Protein AF-A0A2S4PKM2-F1 (afdb_monomer_lite)

Radius of gyration: 30.44 Å; chains: 1; bounding box: 49×51×130 Å

Organism: NCBI:txid225359

Structure (mmCIF, N/CA/C/O backbone):
data_AF-A0A2S4PKM2-F1
#
_entry.id   AF-A0A2S4PKM2-F1
#
loop_
_atom_site.group_PDB
_atom_site.id
_atom_site.type_symbol
_atom_site.label_atom_id
_atom_site.label_alt_id
_atom_site.label_comp_id
_atom_site.label_asym_id
_atom_site.label_entity_id
_atom_site.label_seq_id
_atom_site.pdbx_PDB_ins_code
_atom_site.Cartn_x
_atom_site.Cartn_y
_atom_site.Cartn_z
_atom_site.occupancy
_atom_site.B_iso_or_equiv
_atom_site.auth_seq_id
_atom_site.auth_comp_id
_atom_site.auth_asym_id
_atom_site.auth_atom_id
_atom_site.pdbx_PDB_model_num
ATOM 1 N N . MET A 1 1 ? 20.440 12.054 -7.469 1.00 59.06 1 MET A N 1
ATOM 2 C CA . MET A 1 1 ? 19.714 10.780 -7.677 1.00 59.06 1 MET A CA 1
ATOM 3 C C . MET A 1 1 ? 19.378 10.211 -6.309 1.00 59.06 1 MET A C 1
ATOM 5 O O . MET A 1 1 ? 20.202 10.363 -5.413 1.00 59.06 1 MET A O 1
ATOM 9 N N . ALA A 1 2 ? 18.185 9.644 -6.117 1.00 75.06 2 ALA A N 1
ATOM 10 C CA . ALA A 1 2 ? 17.822 9.024 -4.842 1.00 75.06 2 ALA A CA 1
ATOM 11 C C . ALA A 1 2 ? 18.717 7.801 -4.576 1.00 75.06 2 ALA A C 1
ATOM 13 O O . ALA A 1 2 ? 19.029 7.055 -5.502 1.00 75.06 2 ALA A O 1
ATOM 14 N N . ASN A 1 3 ? 19.144 7.604 -3.326 1.00 86.00 3 ASN A N 1
ATOM 15 C CA . ASN A 1 3 ? 19.917 6.418 -2.962 1.00 86.00 3 ASN A CA 1
ATOM 16 C C . ASN A 1 3 ? 18.995 5.190 -2.964 1.00 86.00 3 ASN A C 1
ATOM 18 O O . ASN A 1 3 ? 17.955 5.205 -2.298 1.00 86.00 3 ASN A O 1
ATOM 22 N N . VAL A 1 4 ? 19.365 4.153 -3.718 1.00 86.25 4 VAL A N 1
ATOM 23 C CA . VAL A 1 4 ? 18.580 2.920 -3.825 1.00 86.25 4 VAL A CA 1
ATOM 24 C C . VAL A 1 4 ? 18.731 2.141 -2.516 1.00 86.25 4 VAL A C 1
ATOM 26 O O . VAL A 1 4 ? 19.854 1.802 -2.138 1.00 86.25 4 VAL A O 1
ATOM 29 N N . PRO A 1 5 ? 17.636 1.869 -1.790 1.00 87.69 5 PRO A N 1
ATOM 30 C CA . PRO A 1 5 ? 17.716 1.165 -0.523 1.00 87.69 5 PRO A CA 1
ATOM 31 C C . PRO A 1 5 ? 18.085 -0.301 -0.744 1.00 87.69 5 PRO A C 1
ATOM 33 O O . PRO A 1 5 ? 17.706 -0.910 -1.745 1.00 87.69 5 PRO A O 1
ATOM 36 N N . ASN A 1 6 ? 18.757 -0.892 0.245 1.00 87.06 6 ASN A N 1
ATOM 37 C CA . ASN A 1 6 ? 18.849 -2.343 0.317 1.00 87.06 6 ASN A CA 1
ATOM 38 C C . ASN A 1 6 ? 17.434 -2.900 0.541 1.00 87.06 6 ASN A C 1
ATOM 40 O O . ASN A 1 6 ? 16.781 -2.560 1.529 1.00 87.06 6 ASN A O 1
ATOM 44 N N . SER A 1 7 ? 16.943 -3.691 -0.407 1.00 86.69 7 SER A N 1
ATOM 45 C CA . SER A 1 7 ? 15.548 -4.118 -0.483 1.00 86.69 7 SER A CA 1
ATOM 46 C C . SER A 1 7 ? 15.467 -5.622 -0.699 1.00 86.69 7 SER A C 1
ATOM 48 O O . SER A 1 7 ? 16.270 -6.194 -1.429 1.00 86.69 7 SER A O 1
ATOM 50 N N . ASN A 1 8 ? 14.447 -6.253 -0.113 1.00 92.06 8 ASN A N 1
ATOM 51 C CA . ASN A 1 8 ? 14.118 -7.660 -0.373 1.00 92.06 8 ASN A CA 1
ATOM 52 C C . ASN A 1 8 ? 13.460 -7.872 -1.750 1.00 92.06 8 ASN A C 1
ATOM 54 O O . ASN A 1 8 ? 13.152 -9.003 -2.122 1.00 92.06 8 ASN A O 1
ATOM 58 N N . TYR A 1 9 ? 13.204 -6.788 -2.481 1.00 94.69 9 TYR A N 1
ATOM 59 C CA . TYR A 1 9 ? 12.527 -6.774 -3.770 1.00 94.69 9 TYR A CA 1
ATOM 60 C C . TYR A 1 9 ? 13.507 -6.392 -4.875 1.00 94.69 9 TYR A C 1
ATOM 62 O O . TYR A 1 9 ? 14.401 -5.573 -4.661 1.00 94.69 9 TYR A O 1
ATOM 70 N N . VAL A 1 10 ? 13.318 -6.947 -6.072 1.00 93.94 10 VAL A N 1
ATOM 71 C CA . VAL A 1 10 ? 14.126 -6.573 -7.241 1.00 93.94 10 VAL A CA 1
ATOM 72 C C . VAL A 1 10 ? 13.743 -5.158 -7.662 1.00 93.94 10 VAL A C 1
ATOM 74 O O . VAL A 1 10 ? 12.558 -4.895 -7.867 1.00 93.94 10 VAL A O 1
ATOM 77 N N . LEU A 1 11 ? 14.735 -4.272 -7.791 1.00 95.62 11 LEU A N 1
ATOM 78 C CA . LEU A 1 11 ? 14.563 -2.864 -8.161 1.00 95.62 11 LEU A CA 1
ATOM 79 C C . LEU A 1 11 ? 15.371 -2.529 -9.410 1.00 95.62 11 LEU A C 1
ATOM 81 O O . LEU A 1 11 ? 16.423 -3.121 -9.646 1.00 95.62 11 LEU A O 1
ATOM 85 N N . ASN A 1 12 ? 14.909 -1.535 -10.168 1.00 94.50 12 ASN A N 1
ATOM 86 C CA . ASN A 1 12 ? 15.699 -0.897 -11.216 1.00 94.50 12 ASN A CA 1
ATOM 87 C C . ASN A 1 12 ? 16.361 0.387 -10.674 1.00 94.50 12 ASN A C 1
ATOM 89 O O . ASN A 1 12 ? 15.671 1.396 -10.501 1.00 94.50 12 ASN A O 1
ATOM 93 N N . PRO A 1 13 ? 17.690 0.403 -10.446 1.00 92.12 13 PRO A N 1
ATOM 94 C CA . PRO A 1 13 ? 18.384 1.569 -9.900 1.00 92.12 13 PRO A CA 1
ATOM 95 C C . PRO A 1 13 ? 18.271 2.829 -10.764 1.00 92.12 13 PRO A C 1
ATOM 97 O O . PRO A 1 13 ? 18.283 3.937 -10.237 1.00 92.12 13 PRO A O 1
ATOM 100 N N . ALA A 1 14 ? 18.159 2.680 -12.087 1.00 92.12 14 ALA A N 1
ATOM 101 C CA . ALA A 1 14 ? 18.171 3.806 -13.021 1.00 92.12 14 ALA A CA 1
ATOM 102 C C . ALA A 1 14 ? 16.868 4.625 -13.001 1.00 92.12 14 ALA A C 1
ATOM 104 O O . ALA A 1 14 ? 16.868 5.808 -13.368 1.00 92.12 14 ALA A O 1
ATOM 105 N N . LEU A 1 15 ? 15.766 3.992 -12.592 1.00 92.00 15 LEU A N 1
ATOM 106 C CA . LEU A 1 15 ? 14.433 4.593 -12.520 1.00 92.00 15 LEU A CA 1
ATOM 107 C C . LEU A 1 15 ? 13.957 4.822 -11.081 1.00 92.00 15 LEU A C 1
ATOM 109 O O . LEU A 1 15 ? 12.936 5.466 -10.875 1.00 92.00 15 LEU A O 1
ATOM 113 N N . TYR A 1 16 ? 14.708 4.356 -10.081 1.00 93.88 16 TYR A N 1
ATOM 114 C CA . TYR A 1 16 ? 14.378 4.607 -8.685 1.00 93.88 16 TYR A CA 1
ATOM 115 C C . TYR A 1 16 ? 14.398 6.110 -8.364 1.00 93.88 16 TYR A C 1
ATOM 117 O O . TYR A 1 16 ? 15.363 6.818 -8.671 1.00 93.88 16 TYR A O 1
ATOM 125 N N . GLY A 1 17 ? 13.340 6.592 -7.712 1.00 92.56 17 GLY A N 1
ATOM 126 C CA . GLY A 1 17 ? 13.182 8.010 -7.391 1.00 92.56 17 GLY A CA 1
ATOM 127 C C . GLY A 1 17 ? 12.702 8.882 -8.551 1.00 92.56 17 GLY A C 1
ATOM 128 O O . GLY A 1 17 ? 12.955 10.086 -8.531 1.00 92.56 17 GLY A O 1
ATOM 129 N N . LYS A 1 18 ? 12.095 8.280 -9.579 1.00 92.94 18 LYS A N 1
ATOM 130 C CA . LYS A 1 18 ? 11.478 8.970 -10.715 1.00 92.94 18 LYS A CA 1
ATOM 131 C C . LYS A 1 18 ? 10.032 8.513 -10.873 1.00 92.94 18 LYS A C 1
ATOM 133 O O . LYS A 1 18 ? 9.711 7.373 -10.535 1.00 92.94 18 LYS A O 1
ATOM 138 N N . ASP A 1 19 ? 9.215 9.385 -11.447 1.00 91.38 19 ASP A N 1
ATOM 139 C CA . ASP A 1 19 ? 7.843 9.052 -11.818 1.00 91.38 19 ASP A CA 1
ATOM 140 C C . ASP A 1 19 ? 7.806 8.003 -12.933 1.00 91.38 19 ASP A C 1
ATOM 142 O O . ASP A 1 19 ? 8.737 7.878 -13.739 1.00 91.38 19 ASP A O 1
ATOM 146 N N . ILE A 1 20 ? 6.716 7.238 -12.962 1.00 91.81 20 ILE A N 1
ATOM 147 C CA . ILE A 1 20 ? 6.459 6.212 -13.971 1.00 91.81 20 ILE A CA 1
ATOM 148 C C . ILE A 1 20 ? 5.339 6.698 -14.883 1.00 91.81 20 ILE A C 1
ATOM 150 O O . ILE A 1 20 ? 4.243 6.998 -14.424 1.00 91.81 20 ILE A O 1
ATOM 154 N N . ASP A 1 21 ? 5.608 6.709 -16.186 1.00 91.75 21 ASP A N 1
ATOM 155 C CA . ASP A 1 21 ? 4.567 6.850 -17.202 1.00 91.75 21 ASP A CA 1
ATOM 156 C C . ASP A 1 21 ? 3.828 5.519 -17.382 1.00 91.75 21 ASP A C 1
ATOM 158 O O . ASP A 1 21 ? 4.328 4.576 -18.002 1.00 91.75 21 ASP A O 1
ATOM 162 N N . ILE A 1 22 ? 2.620 5.436 -16.832 1.00 91.62 22 ILE A N 1
ATOM 163 C CA . ILE A 1 22 ? 1.816 4.215 -16.880 1.00 91.62 22 ILE A CA 1
ATOM 164 C C . ILE A 1 22 ? 1.289 3.877 -18.283 1.00 91.62 22 ILE A C 1
ATOM 166 O O . ILE A 1 22 ? 0.863 2.748 -18.514 1.00 91.62 22 ILE A O 1
ATOM 170 N N . ASN A 1 23 ? 1.338 4.817 -19.233 1.00 91.31 23 ASN A N 1
ATOM 171 C CA . ASN A 1 23 ? 0.918 4.573 -20.614 1.00 91.31 23 ASN A CA 1
ATOM 172 C C . ASN A 1 23 ? 2.018 3.889 -21.436 1.00 91.31 23 ASN A C 1
ATOM 174 O O . ASN A 1 23 ? 1.761 3.388 -22.532 1.00 91.31 23 ASN A O 1
ATOM 178 N N . ASN A 1 24 ? 3.240 3.833 -20.905 1.00 91.81 24 ASN A N 1
ATOM 179 C CA . ASN A 1 24 ? 4.364 3.179 -21.546 1.00 91.81 24 ASN A CA 1
ATOM 180 C C . ASN A 1 24 ? 4.536 1.744 -21.021 1.00 91.81 24 ASN A C 1
ATOM 182 O O . ASN A 1 24 ? 5.161 1.487 -19.990 1.00 91.81 24 ASN A O 1
ATOM 186 N N . SER A 1 25 ? 4.033 0.772 -21.783 1.00 90.00 25 SER A N 1
ATOM 187 C CA . SER A 1 25 ? 4.100 -0.648 -21.419 1.00 90.00 25 SER A CA 1
ATOM 188 C C . SER A 1 25 ? 5.523 -1.198 -21.271 1.00 90.00 25 SER A C 1
ATOM 190 O O . SER A 1 25 ? 5.718 -2.171 -20.548 1.00 90.00 25 SER A O 1
ATOM 192 N N . GLU A 1 26 ? 6.526 -0.601 -21.924 1.00 91.38 26 GLU A N 1
ATOM 193 C CA . GLU A 1 26 ? 7.919 -1.067 -21.837 1.00 91.38 26 GLU A CA 1
ATOM 194 C C . GLU A 1 26 ? 8.528 -0.809 -20.456 1.00 91.38 26 GLU A C 1
ATOM 196 O O . GLU A 1 26 ? 9.423 -1.537 -20.020 1.00 91.38 26 GLU A O 1
ATOM 201 N N . ILE A 1 27 ? 8.030 0.206 -19.742 1.00 92.00 27 ILE A N 1
ATOM 202 C CA . ILE A 1 27 ? 8.505 0.544 -18.399 1.00 92.00 27 ILE A CA 1
ATOM 203 C C . ILE A 1 27 ? 7.632 -0.048 -17.288 1.00 92.00 27 ILE A C 1
ATOM 205 O O . ILE A 1 27 ? 8.070 -0.040 -16.136 1.00 92.00 27 ILE A O 1
ATOM 209 N N . LEU A 1 28 ? 6.476 -0.643 -17.607 1.00 94.44 28 LEU A N 1
ATOM 210 C CA . LEU A 1 28 ? 5.616 -1.386 -16.673 1.00 94.44 28 LEU A CA 1
ATOM 211 C C . LEU A 1 28 ? 6.191 -2.770 -16.332 1.00 94.44 28 LEU A C 1
ATOM 213 O O . LEU A 1 28 ? 5.552 -3.812 -16.464 1.00 94.44 28 LEU A O 1
ATOM 217 N N . THR A 1 29 ? 7.439 -2.786 -15.881 1.00 96.81 29 THR A N 1
ATOM 218 C CA . THR A 1 29 ? 8.126 -3.998 -15.445 1.00 96.81 29 THR A CA 1
ATOM 219 C C . THR A 1 29 ? 8.120 -4.087 -13.925 1.00 96.81 29 THR A C 1
ATOM 221 O O . THR A 1 29 ? 8.182 -3.075 -13.222 1.00 96.81 29 THR A O 1
ATOM 224 N N . LYS A 1 30 ? 8.122 -5.315 -13.399 1.00 97.06 30 LYS A N 1
ATOM 225 C CA . LYS A 1 30 ? 8.218 -5.589 -11.959 1.00 97.06 30 LYS A CA 1
ATOM 226 C C . LYS A 1 30 ? 9.273 -4.745 -11.219 1.00 97.06 30 LYS A C 1
ATOM 228 O O . LYS A 1 30 ? 8.903 -4.122 -10.226 1.00 97.06 30 LYS A O 1
ATOM 233 N N . PRO A 1 31 ? 10.549 -4.665 -11.651 1.00 96.88 31 PRO A N 1
ATOM 234 C CA . PRO A 1 31 ? 11.553 -3.891 -10.920 1.00 96.88 31 PRO A CA 1
ATOM 235 C C . PRO A 1 31 ? 11.294 -2.380 -10.903 1.00 96.88 31 PRO A C 1
ATOM 237 O O . PRO A 1 31 ? 11.700 -1.710 -9.951 1.00 96.88 31 PRO A O 1
ATOM 240 N N . ASN A 1 32 ? 10.612 -1.841 -11.915 1.00 96.88 32 ASN A N 1
ATOM 241 C CA . ASN A 1 32 ? 10.244 -0.427 -11.964 1.00 96.88 32 ASN A CA 1
ATOM 242 C C . ASN A 1 32 ? 9.072 -0.149 -11.019 1.00 96.88 32 ASN A C 1
ATOM 244 O O . ASN A 1 32 ? 9.176 0.718 -10.155 1.00 96.88 32 ASN A O 1
ATOM 248 N N . ILE A 1 33 ? 8.006 -0.947 -11.120 1.00 97.75 33 ILE A N 1
ATOM 249 C CA . ILE A 1 33 ? 6.812 -0.826 -10.275 1.00 97.75 33 ILE A CA 1
ATOM 250 C C . ILE A 1 33 ? 7.160 -1.025 -8.795 1.00 97.75 33 ILE A C 1
ATOM 252 O O . ILE A 1 33 ? 6.773 -0.215 -7.953 1.00 97.75 33 ILE A O 1
ATOM 256 N N . ASN A 1 34 ? 7.964 -2.043 -8.471 1.00 97.94 34 ASN A N 1
ATOM 257 C CA . ASN A 1 34 ? 8.476 -2.240 -7.116 1.00 97.94 34 ASN A CA 1
ATOM 258 C C . ASN A 1 34 ? 9.272 -1.021 -6.626 1.00 97.94 34 ASN A C 1
ATOM 260 O O . ASN A 1 34 ? 9.100 -0.579 -5.490 1.00 97.94 34 ASN A O 1
ATOM 264 N N . GLY A 1 35 ? 10.149 -0.486 -7.482 1.00 97.06 35 GLY A N 1
ATOM 265 C CA . GLY A 1 35 ? 10.969 0.685 -7.184 1.00 97.06 35 GLY A CA 1
ATOM 266 C C . GLY A 1 35 ? 10.136 1.916 -6.847 1.00 97.06 35 GLY A C 1
ATOM 267 O O . GLY A 1 35 ? 10.410 2.567 -5.840 1.00 97.06 35 GLY A O 1
ATOM 268 N N . TYR A 1 36 ? 9.102 2.192 -7.640 1.00 97.69 36 TYR A N 1
ATOM 269 C CA . TYR A 1 36 ? 8.203 3.321 -7.420 1.00 97.69 36 TYR A CA 1
ATOM 270 C C . TYR A 1 36 ? 7.429 3.191 -6.109 1.00 97.69 36 TYR A C 1
ATOM 272 O O . TYR A 1 36 ? 7.500 4.092 -5.278 1.00 97.69 36 TYR A O 1
ATOM 280 N N . ILE A 1 37 ? 6.802 2.035 -5.853 1.00 98.00 37 ILE A N 1
ATOM 281 C CA . ILE A 1 37 ? 6.071 1.796 -4.599 1.00 98.00 37 ILE A CA 1
ATOM 282 C C . ILE A 1 37 ? 6.984 2.003 -3.383 1.00 98.00 37 ILE A C 1
ATOM 284 O O . ILE A 1 37 ? 6.606 2.681 -2.430 1.00 98.00 37 ILE A O 1
ATOM 288 N N . ILE A 1 38 ? 8.200 1.448 -3.399 1.00 97.31 38 ILE A N 1
ATOM 289 C CA . ILE A 1 38 ? 9.142 1.580 -2.276 1.00 97.31 38 ILE A CA 1
ATOM 290 C C . ILE A 1 38 ? 9.586 3.028 -2.083 1.00 97.31 38 ILE A C 1
ATOM 292 O O . ILE A 1 38 ? 9.692 3.486 -0.943 1.00 97.31 38 ILE A O 1
ATOM 296 N N . TRP A 1 39 ? 9.859 3.738 -3.176 1.00 97.38 39 TRP A N 1
ATOM 297 C CA . TRP A 1 39 ? 10.267 5.135 -3.129 1.00 97.38 39 TRP A CA 1
ATOM 298 C C . TRP A 1 39 ? 9.171 6.023 -2.535 1.00 97.38 39 TRP A C 1
ATOM 300 O O . TRP A 1 39 ? 9.435 6.760 -1.585 1.00 97.38 39 TRP A O 1
ATOM 310 N N . VAL A 1 40 ? 7.939 5.885 -3.019 1.00 97.25 40 VAL A N 1
ATOM 311 C CA . VAL A 1 40 ? 6.786 6.643 -2.527 1.00 97.25 40 VAL A CA 1
ATOM 312 C C . VAL A 1 40 ? 6.491 6.303 -1.059 1.00 97.25 40 VAL A C 1
ATOM 314 O O . VAL A 1 40 ? 6.409 7.193 -0.214 1.00 97.25 40 VAL A O 1
ATOM 317 N N . MET A 1 41 ? 6.488 5.014 -0.692 1.00 97.44 41 MET A N 1
ATOM 318 C CA . MET A 1 41 ? 6.356 4.597 0.712 1.00 97.44 41 MET A CA 1
ATOM 319 C C . MET A 1 41 ? 7.451 5.179 1.612 1.00 97.44 41 MET A C 1
ATOM 321 O O . MET A 1 41 ? 7.210 5.425 2.794 1.00 97.44 41 MET A O 1
ATOM 325 N N . LYS A 1 42 ? 8.672 5.357 1.097 1.00 96.12 42 LYS A N 1
ATOM 326 C CA . LYS A 1 42 ? 9.757 6.000 1.840 1.00 96.12 42 LYS A CA 1
ATOM 327 C C . LYS A 1 42 ? 9.460 7.482 2.067 1.00 96.12 42 LYS A C 1
ATOM 329 O O . LYS A 1 42 ? 9.635 7.935 3.191 1.00 96.12 42 LYS A O 1
ATOM 334 N N . ILE A 1 43 ? 8.975 8.203 1.056 1.00 96.38 43 ILE A N 1
ATOM 335 C CA . ILE A 1 43 ? 8.593 9.618 1.187 1.00 96.38 43 ILE A CA 1
ATOM 336 C C . ILE A 1 43 ? 7.527 9.795 2.269 1.00 96.38 43 ILE A C 1
ATOM 338 O O . ILE A 1 43 ? 7.694 10.633 3.155 1.00 96.38 43 ILE A O 1
ATOM 342 N N . TRP A 1 44 ? 6.469 8.981 2.243 1.00 97.56 44 TRP A N 1
ATOM 343 C CA . TRP A 1 44 ? 5.395 9.061 3.234 1.00 97.56 44 TRP A CA 1
ATOM 344 C C . TRP A 1 44 ? 5.883 8.767 4.653 1.00 97.56 44 TRP A C 1
ATOM 346 O O . TRP A 1 44 ? 5.477 9.443 5.593 1.00 97.56 44 TRP A O 1
ATOM 356 N N . LYS A 1 45 ? 6.783 7.788 4.816 1.00 95.81 45 LYS A N 1
ATOM 357 C CA . LYS A 1 45 ? 7.400 7.477 6.115 1.00 95.81 45 LYS A CA 1
ATOM 358 C C . LYS A 1 45 ? 8.275 8.619 6.617 1.00 95.81 45 LYS A C 1
ATOM 360 O O . LYS A 1 45 ? 8.123 9.019 7.764 1.00 95.81 45 LYS A O 1
ATOM 365 N N . ASP A 1 46 ? 9.158 9.136 5.766 1.00 95.75 46 ASP A N 1
ATOM 366 C CA . ASP A 1 46 ? 10.087 10.217 6.111 1.00 95.75 46 ASP A CA 1
ATOM 367 C C . ASP A 1 46 ? 9.335 11.535 6.402 1.00 95.75 46 ASP A C 1
ATOM 369 O O . ASP A 1 46 ? 9.828 12.375 7.149 1.00 95.75 46 ASP A O 1
ATOM 373 N N . SER A 1 47 ? 8.131 11.696 5.841 1.00 95.75 47 SER A N 1
ATOM 374 C CA . SER A 1 47 ? 7.252 12.857 6.047 1.00 95.75 47 SER A CA 1
ATOM 375 C C . SER A 1 47 ? 6.156 12.627 7.097 1.00 95.75 47 SER A C 1
ATOM 377 O O . SER A 1 47 ? 5.322 13.507 7.301 1.00 95.75 47 SER A O 1
ATOM 379 N N . GLU A 1 48 ? 6.137 11.455 7.740 1.00 95.25 48 GLU A N 1
ATOM 380 C CA . GLU A 1 48 ? 5.169 11.057 8.773 1.00 95.25 48 GLU A CA 1
ATOM 381 C C . GLU A 1 48 ? 3.689 11.165 8.349 1.00 95.25 48 GLU A C 1
ATOM 383 O O . GLU A 1 48 ? 2.814 11.541 9.137 1.00 95.25 48 GLU A O 1
ATOM 388 N N . TYR A 1 49 ? 3.383 10.823 7.094 1.00 96.75 49 TYR A N 1
ATOM 389 C CA . TYR A 1 49 ? 2.014 10.867 6.574 1.00 96.75 49 TYR A CA 1
ATOM 390 C C . TYR A 1 49 ? 1.121 9.845 7.288 1.00 96.75 49 TYR A C 1
ATOM 392 O O . TYR A 1 49 ? 1.495 8.688 7.500 1.00 96.75 49 TYR A O 1
ATOM 400 N N . ARG A 1 50 ? -0.090 10.281 7.649 1.00 95.38 50 ARG A N 1
ATOM 401 C CA . ARG A 1 50 ? -1.110 9.481 8.342 1.00 95.38 50 ARG A CA 1
ATOM 402 C C . ARG A 1 50 ? -2.511 10.037 8.099 1.00 95.38 50 ARG A C 1
ATOM 404 O O . ARG A 1 50 ? -2.660 11.224 7.819 1.00 95.38 50 ARG A O 1
ATOM 411 N N . ASN A 1 51 ? -3.519 9.195 8.304 1.00 94.31 51 ASN A N 1
ATOM 412 C CA . ASN A 1 51 ? -4.944 9.500 8.181 1.00 94.31 51 ASN A CA 1
ATOM 413 C C . ASN A 1 51 ? -5.264 10.125 6.807 1.00 94.31 51 ASN A C 1
ATOM 415 O O . ASN A 1 51 ? -4.879 9.549 5.790 1.00 94.31 51 ASN A O 1
ATOM 419 N N . GLU A 1 52 ? -5.919 11.288 6.780 1.00 94.94 52 GLU A N 1
ATOM 420 C CA . GLU A 1 52 ? -6.350 11.996 5.568 1.00 94.94 52 GLU A CA 1
ATOM 421 C C . GLU A 1 52 ? -5.181 12.286 4.629 1.00 94.94 52 GLU A C 1
ATOM 423 O O . GLU A 1 52 ? -5.210 11.901 3.466 1.00 94.94 52 GLU A O 1
ATOM 428 N N . ALA A 1 53 ? -4.089 12.841 5.163 1.00 96.00 53 ALA A N 1
ATOM 429 C CA . ALA A 1 53 ? -2.917 13.183 4.361 1.00 96.00 53 ALA A CA 1
ATOM 430 C C . ALA A 1 53 ? -2.295 11.959 3.664 1.00 96.00 53 ALA A C 1
ATOM 432 O O . ALA A 1 53 ? -1.708 12.084 2.593 1.00 96.00 53 ALA A O 1
ATOM 433 N N . LEU A 1 54 ? -2.408 10.765 4.262 1.00 97.50 54 LEU A N 1
ATOM 434 C CA . LEU A 1 54 ? -1.873 9.543 3.663 1.00 97.50 54 LEU A CA 1
ATOM 435 C C . LEU A 1 54 ? -2.785 8.979 2.572 1.00 97.50 54 LEU A C 1
ATOM 437 O O . LEU A 1 54 ? -2.270 8.501 1.564 1.00 97.50 54 LEU A O 1
ATOM 441 N N . ILE A 1 55 ? -4.109 9.000 2.759 1.00 97.19 55 ILE A N 1
ATOM 442 C CA . ILE A 1 55 ? -5.029 8.541 1.708 1.00 97.19 55 ILE A CA 1
ATOM 443 C C . ILE A 1 55 ? -5.033 9.510 0.523 1.00 97.19 55 ILE A C 1
ATOM 445 O O . ILE A 1 55 ? -5.002 9.042 -0.609 1.00 97.19 55 ILE A O 1
ATOM 449 N N . GLU A 1 56 ? -4.967 10.821 0.763 1.00 97.19 56 GLU A N 1
ATOM 450 C CA . GLU A 1 56 ? -4.837 11.832 -0.294 1.00 97.19 56 GLU A CA 1
ATOM 451 C C . GLU A 1 56 ? -3.548 11.634 -1.096 1.00 97.19 56 GLU A C 1
ATOM 453 O O . GLU A 1 56 ? -3.596 11.548 -2.319 1.00 97.19 56 GLU A O 1
ATOM 458 N N . ALA A 1 57 ? -2.408 11.461 -0.418 1.00 97.69 57 ALA A N 1
ATOM 459 C CA . ALA A 1 57 ? -1.139 11.192 -1.090 1.00 97.69 57 ALA A CA 1
ATOM 460 C C . ALA A 1 57 ? -1.168 9.875 -1.877 1.00 97.69 57 ALA A C 1
ATOM 462 O O . ALA A 1 57 ? -0.726 9.825 -3.019 1.00 97.69 57 ALA A O 1
ATOM 463 N N . PHE A 1 58 ? -1.749 8.813 -1.308 1.00 98.12 58 PHE A N 1
ATOM 464 C CA . PHE A 1 58 ? -1.945 7.552 -2.022 1.00 98.12 58 PHE A CA 1
ATOM 465 C C . PHE A 1 58 ? -2.810 7.736 -3.278 1.00 98.12 58 PHE A C 1
ATOM 467 O O . PHE A 1 58 ? -2.494 7.182 -4.327 1.00 98.12 58 PHE A O 1
ATOM 474 N N . GLN A 1 59 ? -3.893 8.506 -3.186 1.00 97.38 59 GLN A N 1
ATOM 475 C CA . GLN A 1 59 ? -4.781 8.777 -4.313 1.00 97.38 59 GLN A CA 1
ATOM 476 C C . GLN A 1 59 ? -4.121 9.654 -5.380 1.00 97.38 59 GLN A C 1
ATOM 478 O O . GLN A 1 59 ? -4.371 9.418 -6.554 1.00 97.38 59 GLN A O 1
ATOM 483 N N . GLU A 1 60 ? -3.268 10.610 -5.005 1.00 96.56 60 GLU A N 1
ATOM 484 C CA . GLU A 1 60 ? -2.498 11.438 -5.945 1.00 96.56 60 GLU A CA 1
ATOM 485 C C . GLU A 1 60 ? -1.408 10.612 -6.648 1.00 96.56 60 GLU A C 1
ATOM 487 O O . GLU A 1 60 ? -1.370 10.561 -7.877 1.00 96.56 60 GLU A O 1
ATOM 492 N N . ASP A 1 61 ? -0.572 9.900 -5.884 1.00 97.31 61 ASP A N 1
ATOM 493 C CA . ASP A 1 61 ? 0.583 9.152 -6.402 1.00 97.31 61 ASP A CA 1
ATOM 494 C C . ASP A 1 61 ? 0.166 7.959 -7.290 1.00 97.31 61 ASP A C 1
ATOM 496 O O . ASP A 1 61 ? 0.887 7.555 -8.202 1.00 97.31 61 ASP A O 1
ATOM 500 N N . PHE A 1 62 ? -1.016 7.385 -7.047 1.00 97.31 62 PHE A N 1
ATOM 501 C CA . PHE A 1 62 ? -1.511 6.196 -7.748 1.00 97.31 62 PHE A CA 1
ATOM 502 C C . PHE A 1 62 ? -2.817 6.450 -8.521 1.00 97.31 62 PHE A C 1
ATOM 504 O O . PHE A 1 62 ? -3.493 5.490 -8.886 1.00 97.31 62 PHE A O 1
ATOM 511 N N . ALA 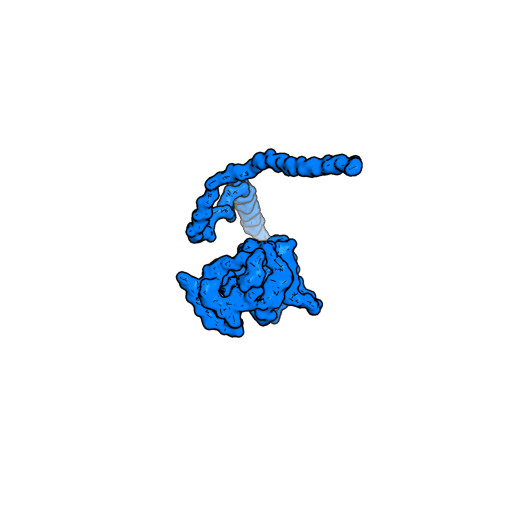A 1 63 ? -3.176 7.712 -8.797 1.00 94.94 63 ALA A N 1
ATOM 512 C CA . ALA A 1 63 ? -4.483 8.122 -9.338 1.00 94.94 63 ALA A CA 1
ATOM 513 C C . ALA A 1 63 ? -4.956 7.314 -10.559 1.00 94.94 63 ALA A C 1
ATOM 515 O O . ALA A 1 63 ? -6.130 6.962 -10.673 1.00 94.94 63 ALA A O 1
ATOM 516 N N . GLU A 1 64 ? -4.037 7.013 -11.475 1.00 94.19 64 GLU A N 1
ATOM 517 C CA . GLU A 1 64 ? -4.339 6.332 -12.736 1.00 94.19 64 GLU A CA 1
ATOM 518 C C . GLU A 1 64 ? -4.033 4.822 -12.698 1.00 94.19 64 GLU A C 1
ATOM 520 O O . GLU A 1 64 ? -4.159 4.120 -13.703 1.00 94.19 64 GLU A O 1
ATOM 525 N N . TRP A 1 65 ? -3.619 4.291 -11.544 1.00 97.19 65 TRP A N 1
ATOM 526 C CA . TRP A 1 65 ? -3.239 2.889 -11.425 1.00 97.19 65 TRP A CA 1
ATOM 527 C C . TRP A 1 65 ? -4.462 1.978 -11.347 1.00 97.19 65 TRP A C 1
ATOM 529 O O . TRP A 1 65 ? -5.443 2.241 -10.651 1.00 97.19 65 TRP A O 1
ATOM 539 N N . THR A 1 66 ? -4.370 0.837 -12.023 1.00 96.94 66 THR A N 1
ATOM 540 C CA . THR A 1 66 ? -5.398 -0.204 -12.006 1.00 96.94 66 THR A CA 1
ATOM 541 C C . THR A 1 66 ? -4.918 -1.446 -11.259 1.00 96.94 66 THR A C 1
ATOM 543 O O . THR A 1 66 ? -3.735 -1.585 -10.927 1.00 96.94 66 THR A O 1
ATOM 546 N N . THR A 1 67 ? -5.830 -2.393 -11.014 1.00 97.31 67 THR A N 1
ATOM 547 C CA . THR A 1 67 ? -5.468 -3.702 -10.446 1.00 97.31 67 THR A CA 1
ATOM 548 C C . THR A 1 67 ? -4.374 -4.389 -11.269 1.00 97.31 67 THR A C 1
ATOM 550 O O . THR A 1 67 ? -3.484 -5.002 -10.688 1.00 97.31 67 THR A O 1
ATOM 553 N N . GLU A 1 68 ? -4.402 -4.271 -12.597 1.00 97.19 68 GLU A N 1
ATOM 554 C CA . GLU A 1 68 ? -3.423 -4.885 -13.499 1.00 97.19 68 GLU A CA 1
ATOM 555 C C . GLU A 1 68 ? -2.022 -4.301 -13.299 1.00 97.19 68 GLU A C 1
ATOM 557 O O . GLU A 1 68 ? -1.056 -5.058 -13.245 1.00 97.19 68 GLU A O 1
ATOM 562 N N . ILE A 1 69 ? -1.914 -2.980 -13.124 1.00 97.25 69 ILE A N 1
ATOM 563 C CA . ILE A 1 69 ? -0.634 -2.305 -12.863 1.00 97.25 69 ILE A CA 1
ATOM 564 C C . ILE A 1 69 ? -0.094 -2.720 -11.490 1.00 97.25 69 ILE A C 1
ATOM 566 O O . ILE A 1 69 ? 1.078 -3.078 -11.367 1.00 97.25 69 ILE A O 1
ATOM 570 N N . PHE A 1 70 ? -0.946 -2.755 -10.460 1.00 97.88 70 PHE A N 1
ATOM 571 C CA . PHE A 1 70 ? -0.534 -3.250 -9.145 1.00 97.88 70 PHE A CA 1
ATOM 572 C C . PHE A 1 70 ? -0.108 -4.726 -9.182 1.00 97.88 70 PHE A C 1
ATOM 574 O O . PHE A 1 70 ? 0.874 -5.075 -8.530 1.00 97.88 70 PHE A O 1
ATOM 581 N N . ASP A 1 71 ? -0.788 -5.589 -9.946 1.00 97.38 71 ASP A N 1
ATOM 582 C CA . ASP A 1 71 ? -0.469 -7.025 -10.059 1.00 97.38 71 ASP A CA 1
ATOM 583 C C . ASP A 1 71 ? 0.913 -7.288 -10.709 1.00 97.38 71 ASP A C 1
ATOM 585 O O . ASP A 1 71 ? 1.447 -8.392 -10.573 1.00 97.38 71 ASP A O 1
ATOM 589 N N . VAL A 1 72 ? 1.540 -6.289 -11.351 1.00 97.38 72 VAL A N 1
ATOM 590 C CA . VAL A 1 72 ? 2.942 -6.365 -11.815 1.00 97.38 72 VAL A CA 1
ATOM 591 C C . VAL A 1 72 ? 3.930 -6.414 -10.639 1.00 97.38 72 VAL A C 1
ATOM 593 O O . VAL A 1 72 ? 4.993 -7.042 -10.738 1.00 97.38 72 VAL A O 1
ATOM 596 N N . ALA A 1 73 ? 3.597 -5.757 -9.526 1.00 97.75 73 ALA A N 1
ATOM 597 C CA . ALA A 1 73 ? 4.439 -5.684 -8.339 1.00 97.75 73 ALA A CA 1
ATOM 598 C C . ALA A 1 73 ? 4.540 -7.034 -7.615 1.00 97.75 73 ALA A C 1
ATOM 600 O O . ALA A 1 73 ? 3.701 -7.929 -7.747 1.00 97.75 73 ALA A O 1
ATOM 601 N N . ASP A 1 74 ? 5.551 -7.178 -6.760 1.00 97.94 74 ASP A N 1
ATOM 602 C CA . ASP A 1 74 ? 5.619 -8.348 -5.893 1.00 97.94 74 ASP A CA 1
ATOM 603 C C . ASP A 1 74 ? 4.473 -8.370 -4.874 1.00 97.94 74 ASP A C 1
ATOM 605 O O . ASP A 1 74 ? 4.216 -7.418 -4.137 1.00 97.94 74 ASP A O 1
ATOM 609 N N . LYS A 1 75 ? 3.811 -9.525 -4.762 1.00 96.56 75 LYS A N 1
ATOM 610 C CA . LYS A 1 75 ? 2.658 -9.718 -3.868 1.00 96.56 75 LYS A CA 1
ATOM 611 C C . LYS A 1 75 ? 2.953 -9.348 -2.410 1.00 96.56 75 LYS A C 1
ATOM 613 O O . LYS A 1 75 ? 2.069 -8.856 -1.711 1.00 96.56 75 LYS A O 1
ATOM 618 N N . LEU A 1 76 ? 4.169 -9.626 -1.933 1.00 96.56 76 LEU A N 1
ATOM 619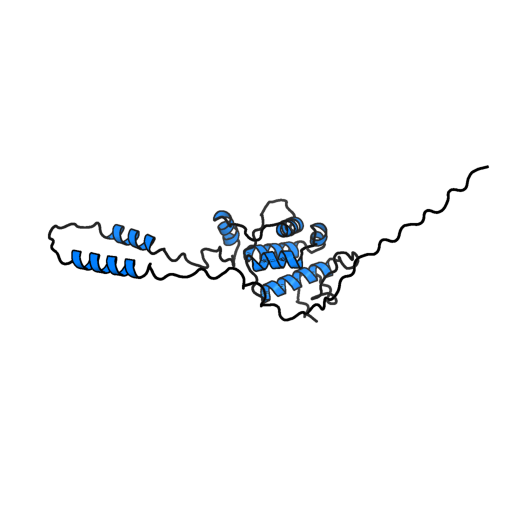 C CA . LEU A 1 76 ? 4.580 -9.279 -0.570 1.00 96.56 76 LEU A CA 1
ATOM 620 C C . LEU A 1 76 ? 4.770 -7.766 -0.405 1.00 96.56 76 LEU A C 1
ATOM 622 O O . LEU A 1 76 ? 4.384 -7.239 0.632 1.00 96.56 76 LEU A O 1
ATOM 626 N N . LEU A 1 77 ? 5.233 -7.064 -1.442 1.00 98.06 77 LEU A N 1
ATOM 627 C CA . LEU A 1 77 ? 5.325 -5.606 -1.432 1.00 98.06 77 LEU A CA 1
ATOM 628 C C . LEU A 1 77 ? 3.935 -4.964 -1.375 1.00 98.06 77 LEU A C 1
ATOM 630 O O . LEU A 1 77 ? 3.716 -4.059 -0.577 1.00 98.06 77 LEU A O 1
ATOM 634 N N . LEU A 1 78 ? 2.963 -5.478 -2.137 1.00 97.69 78 LEU A N 1
ATOM 635 C CA . LEU A 1 78 ? 1.574 -5.004 -2.043 1.00 97.69 78 LEU A CA 1
ATOM 636 C C . LEU A 1 78 ? 0.977 -5.236 -0.648 1.00 97.69 78 LEU A C 1
ATOM 638 O O . LEU A 1 78 ? 0.213 -4.411 -0.147 1.00 97.69 78 LEU A O 1
ATOM 642 N N . ARG A 1 79 ? 1.333 -6.353 0.002 1.00 95.56 79 ARG A N 1
ATOM 643 C CA . ARG A 1 79 ? 0.949 -6.615 1.395 1.00 95.56 79 ARG A CA 1
ATOM 644 C C . ARG A 1 79 ? 1.563 -5.582 2.339 1.00 95.56 79 ARG A C 1
ATOM 646 O O . ARG A 1 79 ? 0.848 -5.080 3.202 1.00 95.56 79 ARG A O 1
ATOM 653 N N . ASP A 1 80 ? 2.844 -5.266 2.165 1.00 96.19 80 ASP A N 1
ATOM 654 C CA . ASP A 1 80 ? 3.562 -4.287 2.984 1.00 96.19 80 ASP A CA 1
ATOM 655 C C . ASP A 1 80 ? 2.999 -2.871 2.798 1.00 96.19 80 ASP A C 1
ATOM 657 O O . ASP A 1 80 ? 2.797 -2.163 3.785 1.00 96.19 80 ASP A O 1
ATOM 661 N N . LEU A 1 81 ? 2.680 -2.482 1.559 1.00 97.75 81 LEU A N 1
ATOM 662 C CA . LEU A 1 81 ? 2.007 -1.224 1.224 1.00 97.75 81 LEU A CA 1
ATOM 663 C C . LEU A 1 81 ? 0.646 -1.131 1.917 1.00 97.75 81 LEU A C 1
ATOM 665 O O . LEU A 1 81 ? 0.392 -0.196 2.675 1.00 97.75 81 LEU A O 1
ATOM 669 N N . ARG A 1 82 ? -0.205 -2.145 1.743 1.00 95.81 82 ARG A N 1
ATOM 670 C CA . ARG A 1 82 ? -1.518 -2.217 2.396 1.00 95.81 82 ARG A CA 1
ATOM 671 C C . ARG A 1 82 ? -1.405 -2.146 3.921 1.00 95.81 82 ARG A C 1
ATOM 673 O O . ARG A 1 82 ? -2.179 -1.456 4.581 1.00 95.81 82 ARG A O 1
ATOM 680 N N . ASP A 1 83 ? -0.464 -2.881 4.503 1.00 94.31 83 ASP A N 1
ATOM 681 C CA . ASP A 1 83 ? -0.269 -2.898 5.951 1.00 94.31 83 ASP A CA 1
ATOM 682 C C . ASP A 1 83 ? 0.250 -1.553 6.464 1.00 94.31 83 ASP A C 1
ATOM 684 O O . ASP A 1 83 ? -0.149 -1.134 7.548 1.00 94.31 83 ASP A O 1
ATOM 688 N N . HIS A 1 84 ? 1.087 -0.862 5.691 1.00 95.94 84 HIS A N 1
ATOM 689 C CA . HIS A 1 84 ? 1.539 0.488 6.002 1.00 95.94 84 HIS A CA 1
ATOM 690 C C . HIS A 1 84 ? 0.384 1.495 5.995 1.00 95.94 84 HIS A C 1
ATOM 692 O O . HIS A 1 84 ? 0.215 2.204 6.984 1.00 95.94 84 HIS A O 1
ATOM 698 N N . LEU A 1 85 ? -0.439 1.512 4.944 1.00 96.38 85 LEU A N 1
ATOM 699 C CA . LEU A 1 85 ? -1.611 2.389 4.843 1.00 96.38 85 LEU A CA 1
ATOM 700 C C . LEU A 1 85 ? -2.555 2.186 6.039 1.00 96.38 85 LEU A C 1
ATOM 702 O O . LEU A 1 85 ? -2.872 3.121 6.773 1.00 96.38 85 LEU A O 1
ATOM 706 N N . ARG A 1 86 ? -2.917 0.929 6.313 1.00 94.38 86 ARG A N 1
ATOM 707 C CA . ARG A 1 86 ? -3.843 0.577 7.395 1.00 94.38 86 ARG A CA 1
ATOM 708 C C . ARG A 1 86 ? -3.330 0.933 8.784 1.00 94.38 86 ARG A C 1
ATOM 710 O O . ARG A 1 86 ? -4.080 1.448 9.608 1.00 94.38 86 ARG A O 1
ATOM 717 N N . LYS A 1 87 ? -2.051 0.668 9.060 1.00 93.50 87 LYS A N 1
ATOM 718 C CA . LYS A 1 87 ? -1.441 1.009 10.356 1.00 93.50 87 LYS A CA 1
ATOM 719 C C . LYS A 1 87 ? -1.432 2.511 10.614 1.00 93.50 87 LYS A C 1
ATOM 721 O O . LYS A 1 87 ? -1.414 2.900 11.775 1.00 93.50 87 LYS A O 1
ATOM 726 N N . ASN A 1 88 ? -1.456 3.332 9.568 1.00 95.38 88 ASN A N 1
ATOM 727 C CA . ASN A 1 88 ? -1.404 4.787 9.664 1.00 95.38 88 ASN A CA 1
ATOM 728 C C . ASN A 1 88 ? -2.761 5.447 9.371 1.00 95.38 88 ASN A C 1
ATOM 730 O O . ASN A 1 88 ? -2.797 6.603 8.971 1.00 95.38 88 ASN A O 1
ATOM 734 N N . GLY A 1 89 ? -3.877 4.742 9.592 1.00 93.12 89 GLY A N 1
ATOM 735 C CA . GLY A 1 89 ? -5.211 5.356 9.615 1.00 93.12 89 GLY A CA 1
ATOM 736 C C . GLY A 1 89 ? -5.983 5.345 8.297 1.00 93.12 89 GLY A C 1
ATOM 737 O O . GLY A 1 89 ? -7.044 5.958 8.234 1.00 93.12 89 GLY A O 1
ATOM 738 N N . VAL A 1 90 ? -5.512 4.631 7.270 1.00 95.00 90 VAL A N 1
ATOM 739 C CA . VAL A 1 90 ? -6.290 4.409 6.040 1.00 95.00 90 VAL A CA 1
ATOM 740 C C . VAL A 1 90 ? -7.184 3.186 6.217 1.00 95.00 90 VAL A C 1
ATOM 742 O O . VAL A 1 90 ? -6.702 2.087 6.507 1.00 95.00 90 VAL A O 1
ATOM 745 N N . PHE A 1 91 ? -8.492 3.363 6.056 1.00 93.88 91 PHE A N 1
ATOM 746 C CA . PHE A 1 91 ? -9.421 2.240 6.100 1.00 93.88 91 PHE A CA 1
ATOM 747 C C . PHE A 1 91 ? -9.215 1.337 4.883 1.00 93.88 91 PHE A C 1
ATOM 749 O O . PHE A 1 91 ? -9.065 1.819 3.766 1.00 93.88 91 PHE A O 1
ATOM 756 N N . ILE A 1 92 ? -9.167 0.023 5.108 1.00 91.81 92 ILE A N 1
ATOM 757 C CA . ILE A 1 92 ? -9.034 -0.975 4.045 1.00 91.81 92 ILE A CA 1
ATOM 758 C C . ILE A 1 92 ? -9.919 -2.158 4.397 1.00 91.81 92 ILE A C 1
ATOM 760 O O . ILE A 1 92 ? -9.674 -2.864 5.382 1.00 91.81 92 ILE A O 1
ATOM 764 N N . GLU A 1 93 ? -10.907 -2.416 3.548 1.00 85.44 93 GLU A N 1
ATOM 765 C CA . GLU A 1 93 ? -11.843 -3.508 3.755 1.00 85.44 93 GLU A CA 1
ATOM 766 C C . GLU A 1 93 ? -11.129 -4.871 3.692 1.00 85.44 93 GLU A C 1
ATOM 768 O O . GLU A 1 93 ? -10.581 -5.294 2.667 1.00 85.44 93 GLU A O 1
ATOM 773 N N . CYS A 1 94 ? -11.119 -5.590 4.818 1.00 76.12 94 CYS A N 1
ATOM 774 C CA . CYS A 1 94 ? -10.410 -6.858 4.939 1.00 76.12 94 CYS A CA 1
ATOM 775 C C . CYS A 1 94 ? -11.336 -8.037 4.625 1.00 76.12 94 CYS A C 1
ATOM 777 O O . CYS A 1 94 ? -11.789 -8.748 5.518 1.00 76.12 94 CYS A O 1
ATOM 779 N N . LYS A 1 95 ? -11.602 -8.257 3.336 1.00 82.19 95 LYS A N 1
ATOM 780 C CA . LYS A 1 95 ? -12.368 -9.419 2.865 1.00 82.19 95 LYS A CA 1
ATOM 781 C C . LYS A 1 95 ? -11.445 -10.579 2.467 1.00 82.19 95 LYS A C 1
ATOM 783 O O . LYS A 1 95 ? -10.498 -10.363 1.699 1.00 82.19 95 LYS A O 1
ATOM 788 N N . PRO A 1 96 ? -11.692 -11.810 2.955 1.00 83.12 96 PRO A N 1
ATOM 789 C CA . PRO A 1 96 ? -10.962 -12.986 2.494 1.00 83.12 96 PRO A CA 1
ATOM 790 C C . PRO A 1 96 ? -11.198 -13.206 0.994 1.00 83.12 96 PRO A C 1
ATOM 792 O O . PRO A 1 96 ? -12.265 -12.904 0.468 1.00 83.12 96 PRO A O 1
ATOM 795 N N . GLY A 1 97 ? -10.183 -13.713 0.294 1.00 87.25 97 GLY A N 1
ATOM 796 C CA . GLY A 1 97 ? -10.265 -14.009 -1.142 1.00 87.25 97 GLY A CA 1
ATOM 797 C C . GLY A 1 97 ? -10.051 -12.816 -2.082 1.00 87.25 97 GLY A C 1
ATOM 798 O O . GLY A 1 97 ? -9.886 -13.030 -3.279 1.00 87.25 97 GLY A O 1
ATOM 799 N N . ILE A 1 98 ? -9.971 -11.579 -1.576 1.00 91.81 98 ILE A N 1
ATOM 800 C CA . ILE A 1 98 ? -9.652 -10.410 -2.411 1.00 91.81 98 ILE A CA 1
ATOM 801 C C . ILE A 1 98 ? -8.130 -10.242 -2.533 1.00 91.81 98 ILE A C 1
ATOM 803 O O . ILE A 1 98 ? -7.403 -10.254 -1.536 1.00 91.81 98 ILE A O 1
ATOM 807 N N . LYS A 1 99 ? -7.640 -10.075 -3.769 1.00 94.00 99 LYS A N 1
ATOM 808 C CA . LYS A 1 99 ? -6.229 -9.770 -4.061 1.00 94.00 99 LYS A CA 1
ATOM 809 C C . LYS A 1 99 ? -5.818 -8.411 -3.477 1.00 94.00 99 LYS A C 1
ATOM 811 O O . LYS A 1 99 ? -6.610 -7.473 -3.483 1.00 94.00 99 LYS A O 1
ATOM 816 N N . TYR A 1 100 ? -4.555 -8.273 -3.065 1.00 95.75 100 TYR A N 1
ATOM 817 C CA . TYR A 1 100 ? -4.030 -6.996 -2.557 1.00 95.75 100 TYR A CA 1
ATOM 818 C C . TYR A 1 100 ? -4.097 -5.875 -3.596 1.00 95.75 100 TYR A C 1
ATOM 820 O O . TYR A 1 100 ? -4.526 -4.784 -3.251 1.00 95.75 100 TYR A O 1
ATOM 828 N N . ALA A 1 101 ? -3.773 -6.158 -4.861 1.00 96.94 101 ALA A N 1
ATOM 829 C CA . ALA A 1 101 ? -3.908 -5.195 -5.954 1.00 96.94 101 ALA A CA 1
ATOM 830 C C . ALA A 1 101 ? -5.331 -4.624 -6.048 1.00 96.94 101 ALA A C 1
ATOM 832 O O . ALA A 1 101 ? -5.512 -3.411 -6.109 1.00 96.94 101 ALA A O 1
ATOM 833 N N . LYS A 1 102 ? -6.347 -5.491 -5.939 1.00 96.12 102 LYS A N 1
ATOM 834 C CA . LYS A 1 102 ? -7.744 -5.051 -5.969 1.00 96.12 102 LYS A CA 1
ATOM 835 C C . LYS A 1 102 ? -8.135 -4.233 -4.740 1.00 96.12 102 LYS A C 1
ATOM 837 O O . LYS A 1 102 ? -8.879 -3.268 -4.863 1.00 96.12 102 LYS A O 1
ATOM 842 N N . GLN A 1 103 ? -7.635 -4.605 -3.560 1.00 95.88 103 GLN A N 1
ATOM 843 C CA . GLN A 1 103 ? -7.838 -3.809 -2.345 1.00 95.88 103 GLN A CA 1
ATOM 844 C C . GLN A 1 103 ? -7.247 -2.405 -2.502 1.00 95.88 103 GLN A C 1
ATOM 846 O O . GLN A 1 103 ? -7.902 -1.445 -2.122 1.00 95.88 103 GLN A O 1
ATOM 851 N N . LEU A 1 104 ? -6.054 -2.286 -3.088 1.00 97.25 104 LEU A N 1
ATOM 852 C CA . LEU A 1 104 ? -5.379 -1.006 -3.310 1.00 97.25 104 LEU A CA 1
ATOM 853 C C . LEU A 1 104 ? -6.104 -0.140 -4.350 1.00 97.25 104 LEU A C 1
ATOM 855 O O . LEU A 1 104 ? -6.318 1.038 -4.094 1.00 97.25 104 LEU A O 1
ATOM 859 N N . GLU A 1 105 ? -6.575 -0.718 -5.461 1.00 96.69 105 GLU A N 1
ATOM 860 C CA . GLU A 1 105 ? -7.412 0.015 -6.427 1.00 96.69 105 GLU A CA 1
ATOM 861 C C . GLU A 1 105 ? -8.709 0.526 -5.778 1.00 96.69 105 GLU A C 1
ATOM 863 O O . GLU A 1 105 ? -9.152 1.637 -6.054 1.00 96.69 105 GLU A O 1
ATOM 868 N N . ASN A 1 106 ? -9.330 -0.254 -4.886 1.00 95.25 106 ASN A N 1
ATOM 869 C CA . ASN A 1 106 ? -10.546 0.190 -4.203 1.00 95.25 106 ASN A CA 1
ATOM 870 C C . ASN A 1 106 ? -10.302 1.434 -3.326 1.00 95.25 106 ASN A C 1
ATOM 872 O O . ASN A 1 106 ? -11.194 2.274 -3.233 1.00 95.25 106 ASN A O 1
ATOM 876 N N . ILE A 1 107 ? -9.108 1.584 -2.737 1.00 95.94 107 ILE A N 1
ATOM 877 C CA . ILE A 1 107 ? -8.737 2.770 -1.941 1.00 95.94 107 ILE A CA 1
ATOM 878 C C . ILE A 1 107 ? -8.680 4.024 -2.823 1.00 95.94 107 ILE A C 1
ATOM 880 O O . ILE A 1 107 ? -9.036 5.106 -2.364 1.00 95.94 107 ILE A O 1
ATOM 884 N N . LEU A 1 108 ? -8.321 3.891 -4.107 1.00 96.06 108 LEU A N 1
ATOM 885 C CA . LEU A 1 108 ? -8.300 5.022 -5.046 1.00 96.06 108 LEU A CA 1
ATOM 886 C C . LEU A 1 108 ? -9.680 5.662 -5.242 1.00 96.06 108 LEU A C 1
ATOM 888 O O . LEU A 1 108 ? -9.778 6.825 -5.610 1.00 96.06 108 LEU A O 1
ATOM 892 N N . LYS A 1 109 ? -10.749 4.898 -4.996 1.00 92.62 109 LYS A N 1
ATOM 893 C CA . LYS A 1 109 ? -12.147 5.333 -5.140 1.00 92.62 109 LYS A CA 1
ATOM 894 C C . LYS A 1 109 ? -12.816 5.615 -3.794 1.00 92.62 109 LYS A C 1
ATOM 896 O O . LYS A 1 109 ? -14.006 5.916 -3.758 1.00 92.62 109 LYS A O 1
ATOM 901 N N . GLN A 1 110 ? -12.087 5.431 -2.698 1.00 90.81 110 GLN A N 1
ATOM 902 C CA . GLN A 1 110 ? -12.612 5.572 -1.351 1.00 90.81 110 GLN A CA 1
ATOM 903 C C . GLN A 1 110 ? -12.701 7.049 -0.960 1.00 90.81 110 GLN A C 1
ATOM 905 O O . GLN A 1 110 ? -11.835 7.846 -1.312 1.00 90.81 110 GLN A O 1
ATOM 910 N N . ASP A 1 111 ? -13.727 7.400 -0.190 1.00 89.81 111 ASP A N 1
ATOM 911 C CA . ASP A 1 111 ? -13.794 8.706 0.461 1.00 89.81 111 ASP A CA 1
ATOM 912 C C . ASP A 1 111 ? -12.680 8.835 1.518 1.00 89.81 111 ASP A C 1
ATOM 914 O O . ASP A 1 111 ? -12.396 7.899 2.277 1.00 89.81 111 ASP A O 1
ATOM 918 N N . VAL A 1 112 ? -12.056 10.009 1.569 1.00 87.75 112 VAL A N 1
ATOM 919 C CA . VAL A 1 112 ? -11.026 10.372 2.549 1.00 87.75 112 VAL A CA 1
ATOM 920 C C . VAL A 1 112 ? -11.597 10.328 3.972 1.00 87.75 112 VAL A C 1
ATOM 922 O O . VAL A 1 112 ? -10.910 9.913 4.907 1.00 87.75 112 VAL A O 1
ATOM 925 N N . ASN A 1 113 ? -12.881 10.664 4.135 1.00 82.25 113 ASN A N 1
ATOM 926 C CA . ASN A 1 113 ? -13.544 10.814 5.432 1.00 82.25 113 ASN A CA 1
ATOM 927 C C . ASN A 1 113 ? -14.209 9.522 5.947 1.00 82.25 113 ASN A C 1
ATOM 929 O O . ASN A 1 113 ? -15.380 9.524 6.334 1.00 82.25 113 ASN A O 1
ATOM 933 N N . HIS A 1 114 ? -13.484 8.396 5.975 1.00 88.06 114 HIS A N 1
ATOM 934 C CA . HIS A 1 114 ? -14.025 7.159 6.561 1.00 88.06 114 HIS A CA 1
ATOM 935 C C . HIS A 1 114 ? -14.235 7.294 8.077 1.00 88.06 114 HIS A C 1
ATOM 937 O O . HIS A 1 114 ? -13.289 7.520 8.838 1.00 88.06 114 HIS A O 1
ATOM 943 N N . ASN A 1 115 ? -15.474 7.081 8.523 1.00 87.06 115 ASN A N 1
ATOM 944 C CA . ASN A 1 115 ? -15.825 7.034 9.939 1.00 87.06 115 ASN A CA 1
ATOM 945 C C . ASN A 1 115 ? -15.497 5.653 10.514 1.00 87.06 115 ASN A C 1
ATOM 947 O O . ASN A 1 115 ? -16.222 4.688 10.281 1.00 87.06 115 ASN A O 1
ATOM 951 N N . TRP A 1 116 ? -14.413 5.575 11.284 1.00 89.44 116 TRP A N 1
ATOM 952 C CA . TRP A 1 116 ? -13.963 4.336 11.912 1.00 89.44 116 TRP A CA 1
ATOM 953 C C . TRP A 1 116 ? -14.921 3.865 13.006 1.00 89.44 116 TRP A C 1
ATOM 955 O O . TRP A 1 116 ? -15.220 4.614 13.939 1.00 89.44 116 TRP A O 1
ATOM 965 N N . THR A 1 117 ? -15.342 2.603 12.942 1.00 90.75 117 THR A N 1
ATOM 966 C CA . THR A 1 117 ? -16.085 1.978 14.043 1.00 90.75 117 THR A CA 1
ATOM 967 C C . THR A 1 117 ? -15.139 1.437 15.116 1.00 90.75 117 THR A C 1
ATOM 969 O O . THR A 1 117 ? -13.967 1.147 14.863 1.00 90.75 117 THR A O 1
ATOM 972 N N . GLU A 1 118 ? -15.647 1.242 16.335 1.00 88.81 118 GLU A N 1
ATOM 973 C CA . GLU A 1 118 ? -14.866 0.650 17.430 1.00 88.81 118 GLU A CA 1
ATOM 974 C C . GLU A 1 118 ? -14.324 -0.740 17.067 1.00 88.81 118 GLU A C 1
ATOM 976 O O . GLU A 1 118 ? -13.169 -1.048 17.361 1.00 88.81 118 GLU A O 1
ATOM 981 N N . GLN A 1 119 ? -15.114 -1.551 16.355 1.00 88.81 119 GLN A N 1
ATOM 982 C CA . GLN A 1 119 ? -14.700 -2.888 15.922 1.00 88.81 119 GLN A CA 1
ATOM 983 C C . GLN A 1 119 ? -13.557 -2.828 14.899 1.00 88.81 119 GLN A C 1
ATOM 985 O O . GLN A 1 119 ? -12.654 -3.666 1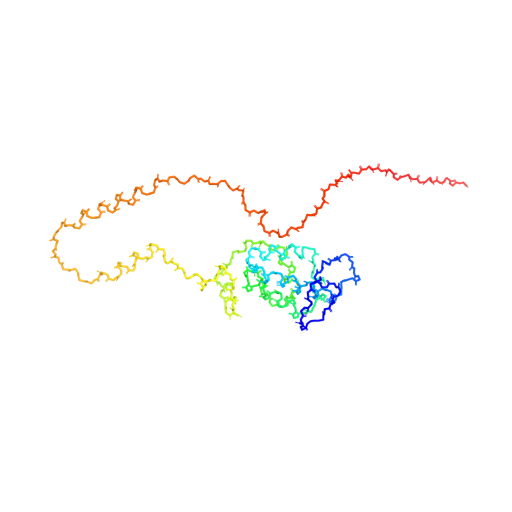4.922 1.00 88.81 119 GLN A O 1
ATOM 990 N N . GLU A 1 120 ? -13.569 -1.840 14.002 1.00 90.38 120 GLU A N 1
ATOM 991 C CA . GLU A 1 120 ? -12.498 -1.631 13.022 1.00 90.38 120 GLU A CA 1
ATOM 992 C C . GLU A 1 120 ? -11.198 -1.197 13.707 1.00 90.38 120 GLU A C 1
ATOM 994 O O . GLU A 1 120 ? -10.124 -1.733 13.413 1.00 90.38 120 GLU A O 1
ATOM 999 N N . ILE A 1 121 ? -11.298 -0.269 14.663 1.00 90.31 121 ILE A N 1
ATOM 1000 C CA . ILE A 1 121 ? -10.167 0.203 15.468 1.00 90.31 121 ILE A CA 1
ATOM 1001 C C . ILE A 1 121 ? -9.572 -0.954 16.271 1.00 90.31 121 ILE A C 1
ATOM 1003 O O . ILE A 1 121 ? -8.351 -1.144 16.271 1.00 90.31 121 ILE A O 1
ATOM 1007 N N . GLU A 1 122 ? -10.416 -1.747 16.932 1.00 89.75 122 GLU A N 1
ATOM 1008 C CA . GLU A 1 122 ? -9.997 -2.922 17.691 1.00 89.75 122 GLU A CA 1
ATOM 1009 C C . GLU A 1 122 ? -9.301 -3.942 16.781 1.00 89.75 122 GLU A C 1
ATOM 1011 O O . GLU A 1 122 ? -8.204 -4.415 17.093 1.00 89.75 122 GLU A O 1
ATOM 1016 N N . TYR A 1 123 ? -9.877 -4.231 15.613 1.00 87.88 123 TYR A N 1
ATOM 1017 C CA . TYR A 1 123 ? -9.311 -5.172 14.652 1.00 87.88 123 TYR A CA 1
ATOM 1018 C C . TYR A 1 123 ? -7.896 -4.787 14.201 1.00 87.88 123 TYR A C 1
ATOM 1020 O O . TYR A 1 123 ? -7.017 -5.652 14.101 1.00 87.88 123 TYR A O 1
ATOM 1028 N N . VAL A 1 124 ? -7.652 -3.502 13.924 1.00 89.19 124 VAL A N 1
ATOM 1029 C CA . VAL A 1 124 ? -6.319 -3.020 13.533 1.00 89.19 124 VAL A CA 1
ATOM 1030 C C . VAL A 1 124 ? -5.370 -3.007 14.732 1.00 89.19 124 VAL A C 1
ATOM 1032 O O . VAL A 1 124 ? -4.242 -3.492 14.619 1.00 89.19 124 VAL A O 1
ATOM 1035 N N . SER A 1 125 ? -5.839 -2.539 15.889 1.00 88.81 125 SER A N 1
ATOM 1036 C CA . SER A 1 125 ? -5.048 -2.440 17.124 1.00 88.81 125 SER A CA 1
ATOM 1037 C C . SER A 1 125 ? -4.599 -3.803 17.660 1.00 88.81 125 SER A C 1
ATOM 1039 O O . SER A 1 125 ? -3.500 -3.929 18.196 1.00 88.81 125 SER A O 1
ATOM 1041 N N . ASN A 1 126 ? -5.402 -4.853 17.476 1.00 87.88 126 ASN A N 1
ATOM 1042 C CA . ASN A 1 126 ? -5.055 -6.216 17.889 1.00 87.88 126 ASN A CA 1
ATOM 1043 C C . ASN A 1 126 ? -3.980 -6.861 16.998 1.00 87.88 126 ASN A C 1
ATOM 1045 O O . ASN A 1 126 ? -3.370 -7.858 17.379 1.00 87.88 126 ASN A O 1
ATOM 1049 N N . ARG A 1 127 ? -3.718 -6.302 15.810 1.00 83.75 127 ARG A N 1
ATOM 1050 C CA . ARG A 1 127 ? -2.723 -6.814 14.851 1.00 83.75 127 ARG A CA 1
ATOM 1051 C C . ARG A 1 127 ? -1.384 -6.080 14.908 1.00 83.75 127 ARG A C 1
ATOM 1053 O O . ARG A 1 127 ? -0.476 -6.423 14.148 1.00 83.75 127 ARG A O 1
ATOM 1060 N N . GLY A 1 128 ? -1.247 -5.087 15.783 1.00 84.62 128 GLY A N 1
ATOM 1061 C CA . GLY A 1 128 ? 0.005 -4.384 16.023 1.00 84.62 128 GLY A CA 1
ATOM 1062 C C . GLY A 1 128 ? -0.193 -2.905 16.327 1.00 84.62 128 GLY A C 1
ATOM 1063 O O . GLY A 1 128 ? -1.209 -2.481 16.865 1.00 84.62 128 GLY A O 1
ATOM 1064 N N . ILE A 1 129 ? 0.820 -2.113 15.987 1.00 86.75 129 ILE A N 1
ATOM 1065 C CA . ILE A 1 129 ? 0.822 -0.672 16.234 1.00 86.75 129 ILE A CA 1
ATOM 1066 C C . ILE A 1 129 ? -0.176 0.014 15.289 1.00 86.75 129 ILE A C 1
ATOM 1068 O O . ILE A 1 129 ? -0.065 -0.128 14.069 1.00 86.75 129 ILE A O 1
ATOM 1072 N N . PHE A 1 130 ? -1.112 0.774 15.865 1.00 90.25 130 PHE A N 1
ATOM 1073 C CA . PHE A 1 130 ? -2.064 1.614 15.141 1.00 90.25 130 PHE A CA 1
ATOM 1074 C C . PHE A 1 130 ? -1.738 3.098 15.373 1.00 90.25 130 PHE A C 1
ATOM 1076 O O . PHE A 1 130 ? -2.062 3.670 16.414 1.00 90.25 130 PHE A O 1
ATOM 1083 N N . ASN A 1 131 ? -1.056 3.703 14.403 1.00 88.94 131 ASN A N 1
ATOM 1084 C CA . ASN A 1 131 ? -0.570 5.084 14.408 1.00 88.94 131 ASN A CA 1
ATOM 1085 C C . ASN A 1 131 ? -1.620 6.035 13.822 1.00 88.94 131 ASN A C 1
ATOM 1087 O O . ASN A 1 131 ? -1.389 6.710 12.819 1.00 88.94 131 ASN A O 1
ATOM 1091 N N . SER A 1 132 ? -2.798 6.071 14.430 1.00 88.56 132 SER A N 1
ATOM 1092 C CA . SER A 1 132 ? -3.901 6.913 13.980 1.00 88.56 132 SER A CA 1
ATOM 1093 C C . SER A 1 132 ? -4.500 7.687 15.144 1.00 88.56 132 SER A C 1
ATOM 1095 O O . SER A 1 132 ? -4.456 7.236 16.289 1.00 88.56 132 SER A O 1
ATOM 1097 N N . ARG A 1 133 ? -5.113 8.837 14.844 1.00 87.44 133 ARG A N 1
ATOM 1098 C CA . ARG A 1 133 ? -5.870 9.616 15.834 1.00 87.44 133 ARG A CA 1
ATOM 1099 C C . ARG A 1 133 ? -7.085 8.863 16.382 1.00 87.44 133 ARG A C 1
ATOM 1101 O O . ARG A 1 133 ? -7.551 9.182 17.466 1.00 87.44 133 ARG A O 1
ATOM 1108 N N . PHE A 1 134 ? -7.557 7.849 15.656 1.00 85.00 134 PHE A N 1
ATOM 1109 C CA . PHE A 1 134 ? -8.643 6.971 16.084 1.00 85.00 134 PHE A CA 1
ATOM 1110 C C . PHE A 1 134 ? -8.197 5.926 17.116 1.00 85.00 134 PHE A C 1
ATOM 1112 O O . PHE A 1 134 ? -9.028 5.191 17.632 1.00 85.00 134 PHE A O 1
ATOM 1119 N N . ASN A 1 135 ? -6.899 5.825 17.429 1.00 84.75 135 ASN A N 1
ATOM 1120 C CA . ASN A 1 135 ? -6.419 4.905 18.450 1.00 84.75 135 ASN A CA 1
ATOM 1121 C C . ASN A 1 135 ? -6.686 5.471 19.863 1.00 84.75 135 ASN A C 1
ATOM 1123 O O . ASN A 1 135 ? -5.995 6.412 20.272 1.00 84.75 135 ASN A O 1
ATOM 1127 N N . PRO A 1 136 ? -7.585 4.865 20.663 1.00 77.75 136 PRO A N 1
ATOM 1128 C CA . PRO A 1 136 ? -7.894 5.348 22.011 1.00 77.75 136 PRO A CA 1
ATOM 1129 C C . PRO A 1 136 ? -6.703 5.244 22.974 1.00 77.75 136 PRO A C 1
ATOM 1131 O O . PRO A 1 136 ? -6.672 5.916 24.000 1.00 77.75 136 PRO A O 1
ATOM 1134 N N . LYS A 1 137 ? -5.686 4.430 22.654 1.00 78.00 137 LYS A N 1
ATOM 1135 C CA . LYS A 1 137 ? -4.460 4.324 23.458 1.00 78.00 137 LYS A CA 1
ATOM 1136 C C . LYS A 1 137 ? -3.505 5.503 23.251 1.00 78.00 137 LYS A C 1
ATOM 1138 O O . LYS A 1 137 ? -2.677 5.743 24.122 1.00 78.00 137 LYS A O 1
ATOM 1143 N N . MET A 1 138 ? -3.580 6.211 22.117 1.00 69.88 138 MET A N 1
ATOM 1144 C CA . MET A 1 138 ? -2.720 7.378 21.856 1.00 69.88 138 MET A CA 1
ATOM 1145 C C . MET A 1 138 ? -3.216 8.642 22.559 1.00 69.88 138 MET A C 1
ATOM 1147 O O . MET A 1 138 ? -2.405 9.490 22.925 1.00 69.88 138 MET A O 1
ATOM 1151 N N . TYR A 1 139 ? -4.524 8.743 22.786 1.00 63.56 139 TYR A N 1
ATOM 1152 C CA . TYR A 1 139 ? -5.148 9.845 23.505 1.00 63.56 139 TYR A CA 1
ATOM 1153 C C . TYR A 1 139 ? -6.111 9.251 24.536 1.00 63.56 139 TYR A C 1
ATOM 1155 O O . TYR A 1 139 ? -7.260 8.973 24.189 1.00 63.56 139 TYR A O 1
ATOM 1163 N N . PRO A 1 140 ? -5.669 9.021 25.790 1.00 56.00 140 PRO A N 1
ATOM 1164 C CA . PRO A 1 140 ? -6.597 8.661 26.849 1.00 56.00 140 PRO A CA 1
ATOM 1165 C C . PRO A 1 140 ? -7.672 9.743 26.890 1.00 56.00 140 PRO A C 1
ATOM 1167 O O . PRO A 1 140 ? -7.348 10.926 27.013 1.00 56.00 140 PRO A O 1
ATOM 1170 N N . ARG A 1 141 ? -8.934 9.336 26.725 1.00 52.66 141 ARG A N 1
ATOM 1171 C CA . ARG A 1 141 ? -10.109 10.202 26.840 1.00 52.66 141 ARG A CA 1
ATOM 1172 C C . ARG A 1 141 ? -9.937 11.022 28.121 1.00 52.66 141 ARG A C 1
ATOM 1174 O O . ARG A 1 141 ? -9.944 10.456 29.211 1.00 52.66 141 ARG A O 1
ATOM 1181 N N . GLN A 1 142 ? -9.693 12.328 28.008 1.00 53.91 142 GLN A N 1
ATOM 1182 C CA . GLN A 1 142 ? -9.820 13.186 29.177 1.00 53.91 142 GLN A CA 1
ATOM 1183 C C . GLN A 1 142 ? -11.306 13.173 29.503 1.00 53.91 142 GLN A C 1
ATOM 1185 O O . GLN A 1 142 ? -12.113 13.566 28.659 1.00 53.91 142 GLN A O 1
ATOM 1190 N N . ASN A 1 143 ? -11.660 12.618 30.663 1.00 49.16 143 ASN A N 1
ATOM 1191 C CA . ASN A 1 143 ? -13.033 12.632 31.152 1.00 49.16 143 ASN A CA 1
ATOM 1192 C C . ASN A 1 143 ? -13.588 14.048 30.975 1.00 49.16 143 ASN A C 1
ATOM 1194 O O . ASN A 1 143 ? -12.922 15.028 31.326 1.00 49.16 143 ASN A O 1
ATOM 1198 N N . SER A 1 144 ? -14.786 14.157 30.408 1.00 51.97 144 SER A N 1
ATOM 1199 C CA . SER A 1 144 ? -15.465 15.449 30.360 1.00 51.97 144 SER A CA 1
ATOM 1200 C C . SER A 1 144 ? -15.710 15.937 31.800 1.00 51.97 144 SER A C 1
ATOM 1202 O O . SER A 1 144 ? -15.857 15.106 32.705 1.00 51.97 144 SER A O 1
ATOM 1204 N N . PRO A 1 145 ? -15.788 17.256 32.057 1.00 53.50 145 PRO A N 1
ATOM 1205 C CA . PRO A 1 145 ? -16.145 17.771 33.382 1.00 53.50 145 PRO A CA 1
ATOM 1206 C C . PRO A 1 145 ? -17.454 17.173 33.930 1.00 53.50 145 PRO A C 1
ATOM 1208 O O . PRO A 1 145 ? -17.620 17.055 35.141 1.00 53.50 145 PRO A O 1
ATOM 1211 N N . GLU A 1 146 ? -18.354 16.742 33.041 1.00 55.72 146 GLU A N 1
ATOM 1212 C CA . GLU A 1 146 ? -19.647 16.132 33.366 1.00 55.72 146 GLU A CA 1
ATOM 1213 C C . GLU A 1 146 ? -19.507 14.716 33.957 1.00 55.72 146 GLU A C 1
ATOM 1215 O O . GLU A 1 146 ? -20.250 14.358 34.870 1.00 55.72 146 GLU A O 1
ATOM 1220 N N . GLU A 1 147 ? -18.509 13.930 33.534 1.00 52.06 147 GLU A N 1
ATOM 1221 C CA . GLU A 1 147 ? -18.236 12.593 34.098 1.00 52.06 147 GLU A CA 1
ATOM 1222 C C . GLU A 1 147 ? -17.589 12.663 35.498 1.00 52.06 147 GLU A C 1
ATOM 1224 O O . GLU A 1 147 ? -17.728 11.732 36.291 1.00 52.06 147 GLU A O 1
ATOM 1229 N N . ILE A 1 148 ? -16.928 13.774 35.851 1.00 50.59 148 ILE A N 1
ATOM 1230 C CA . ILE A 1 148 ? -16.306 13.965 37.176 1.00 50.59 148 ILE A CA 1
ATOM 1231 C C . ILE A 1 148 ? -17.370 14.185 38.266 1.00 50.59 148 ILE A C 1
ATOM 1233 O O . ILE A 1 148 ? -17.209 13.704 39.390 1.00 50.59 148 ILE A O 1
ATOM 1237 N N . ILE A 1 149 ? -18.482 14.852 37.934 1.00 52.78 149 ILE A N 1
ATOM 1238 C CA . ILE A 1 149 ? -19.571 15.144 38.882 1.00 52.78 149 ILE A CA 1
ATOM 1239 C C . ILE A 1 149 ? -20.260 13.846 39.339 1.00 52.78 149 ILE A C 1
ATOM 1241 O O . ILE A 1 149 ? -20.504 13.664 40.531 1.00 52.78 149 ILE A O 1
ATOM 1245 N N . GLY A 1 150 ? -20.478 12.891 38.427 1.00 46.78 150 GLY A N 1
ATOM 1246 C CA . GLY A 1 150 ? -21.127 11.613 38.754 1.00 46.78 150 GLY A CA 1
ATOM 1247 C C . GLY A 1 150 ? -20.315 10.707 39.693 1.00 46.78 150 GLY A C 1
ATOM 1248 O O . GLY A 1 150 ? -20.883 9.933 40.468 1.00 46.78 150 GLY A O 1
ATOM 1249 N N . ILE A 1 151 ? -18.982 10.821 39.685 1.00 50.38 151 ILE A N 1
ATOM 1250 C CA . ILE A 1 151 ? -18.108 10.008 40.547 1.00 50.38 151 ILE A CA 1
ATOM 1251 C C . ILE A 1 151 ? -18.074 10.559 41.985 1.00 50.38 151 ILE A C 1
ATOM 1253 O O . ILE A 1 151 ? -18.029 9.774 42.933 1.00 50.38 151 ILE A O 1
ATOM 1257 N N . GLN A 1 152 ? -18.170 11.882 42.176 1.00 45.75 152 GLN A N 1
ATOM 1258 C CA . GLN A 1 152 ? -18.213 12.494 43.514 1.00 45.75 152 GLN A CA 1
ATOM 1259 C C . GLN A 1 152 ? -19.550 12.293 44.239 1.00 45.75 152 GLN A C 1
ATOM 1261 O O . GLN A 1 152 ? -19.557 12.151 45.461 1.00 45.75 152 GLN A O 1
ATOM 1266 N N . GLU A 1 153 ? -20.674 12.218 43.523 1.00 46.56 153 GLU A N 1
ATOM 1267 C CA . GLU A 1 153 ? -21.979 11.964 44.155 1.00 46.56 153 GLU A CA 1
ATOM 1268 C C . GLU A 1 153 ? -22.117 10.518 44.656 1.00 46.56 153 GLU A C 1
ATOM 1270 O O . GLU A 1 153 ? -22.729 10.269 45.694 1.00 46.56 153 GLU A O 1
ATOM 1275 N N . SER A 1 154 ? -21.464 9.570 43.981 1.00 50.03 154 SER A N 1
ATOM 1276 C CA . SER A 1 154 ? -21.509 8.142 44.320 1.00 50.03 154 SER A CA 1
ATOM 1277 C C . SER A 1 154 ? -20.720 7.779 45.588 1.00 50.03 154 SER A C 1
ATOM 1279 O O . SER A 1 154 ? -20.969 6.735 46.187 1.00 50.03 154 SER A O 1
A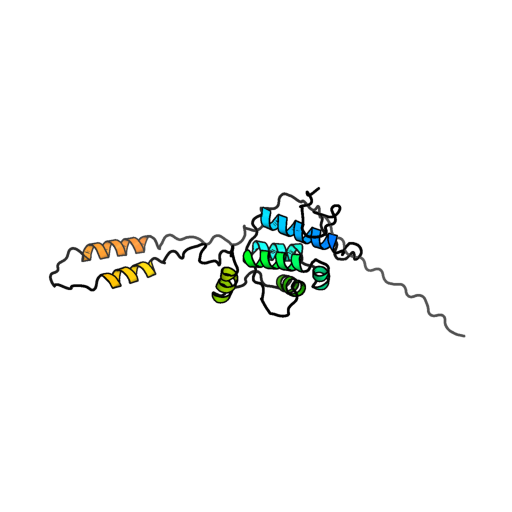TOM 1281 N N . GLN A 1 155 ? -19.763 8.618 46.005 1.00 48.59 155 GLN A N 1
ATOM 1282 C CA . GLN A 1 155 ? -18.900 8.373 47.172 1.00 48.59 155 GLN A CA 1
ATOM 1283 C C . GLN A 1 155 ? -19.342 9.108 48.448 1.00 48.59 155 GLN A C 1
ATOM 1285 O O . GLN A 1 155 ? -18.773 8.856 49.508 1.00 48.59 155 GLN A O 1
ATOM 1290 N N . CYS A 1 156 ? -20.371 9.960 48.386 1.00 36.19 156 CYS A N 1
ATOM 1291 C CA . CYS A 1 156 ? -20.807 10.780 49.526 1.00 36.19 156 CYS A CA 1
ATOM 1292 C C . CYS A 1 156 ? -22.147 10.355 50.157 1.00 36.19 156 CYS A C 1
ATOM 1294 O O . CYS A 1 156 ? -22.631 11.041 51.055 1.00 36.19 156 CYS A O 1
ATOM 1296 N N . ILE A 1 157 ? -22.754 9.230 49.755 1.00 42.47 157 ILE A N 1
ATOM 1297 C CA . ILE A 1 157 ? -23.973 8.709 50.407 1.00 42.47 157 ILE A CA 1
ATOM 1298 C C . ILE A 1 157 ? -23.593 7.659 51.460 1.00 42.47 157 ILE A C 1
ATOM 1300 O O . ILE A 1 157 ? -23.931 6.482 51.373 1.00 42.47 157 ILE A O 1
ATOM 1304 N N . GLY A 1 158 ? -22.853 8.107 52.468 1.00 45.38 158 GLY A N 1
ATOM 1305 C CA . GLY A 1 158 ? -22.628 7.389 53.714 1.00 45.38 158 GLY A CA 1
ATOM 1306 C C . GLY A 1 158 ? -22.727 8.391 54.855 1.00 45.38 158 GLY A C 1
ATOM 1307 O O . GLY A 1 158 ? -21.880 9.265 54.960 1.00 45.38 158 GLY A O 1
ATOM 1308 N N . GLU A 1 159 ? -23.772 8.246 55.672 1.00 41.09 159 GLU A N 1
ATOM 1309 C CA . GLU A 1 159 ? -24.035 8.974 56.927 1.00 41.09 159 GLU A CA 1
ATOM 1310 C C . GLU A 1 159 ? -24.603 10.401 56.807 1.00 41.09 159 GLU A C 1
ATOM 1312 O O . GLU A 1 159 ? -23.930 11.416 56.960 1.00 41.09 159 GLU A O 1
ATOM 1317 N N . ILE A 1 160 ? -25.931 10.475 56.652 1.00 37.03 160 ILE A N 1
ATOM 1318 C CA . ILE A 1 160 ? -26.703 11.664 57.029 1.00 37.03 160 ILE A CA 1
ATOM 1319 C C . ILE A 1 160 ? -26.929 11.610 58.548 1.00 37.03 160 ILE A C 1
ATOM 1321 O O . ILE A 1 160 ? -27.784 10.862 59.021 1.00 37.03 160 ILE A O 1
ATOM 1325 N N . HIS A 1 161 ? -26.202 12.432 59.307 1.00 36.78 161 HIS A N 1
ATOM 1326 C CA . HIS A 1 161 ? -26.602 12.859 60.652 1.00 36.78 161 HIS A CA 1
ATOM 1327 C C . HIS A 1 161 ? -27.144 14.300 60.572 1.00 36.78 161 HIS A C 1
ATOM 1329 O O . HIS A 1 161 ? -26.497 15.156 59.965 1.00 36.78 161 HIS A O 1
ATOM 1335 N N . PRO A 1 162 ? -28.317 14.620 61.153 1.00 46.28 162 PRO A N 1
ATOM 1336 C CA . PRO A 1 162 ? -28.943 15.919 60.955 1.00 46.28 162 PRO A CA 1
ATOM 1337 C C . PRO A 1 162 ? -28.388 16.944 61.945 1.00 46.28 162 PRO A C 1
ATOM 1339 O O . PRO A 1 162 ? -28.609 16.814 63.146 1.00 46.28 162 PRO A O 1
ATOM 1342 N N . GLN A 1 163 ? -27.699 17.971 61.442 1.00 34.25 163 GLN A N 1
ATOM 1343 C CA . GLN A 1 163 ? -27.686 19.324 62.015 1.00 34.25 163 GLN A CA 1
ATOM 1344 C C . GLN A 1 163 ? -27.022 20.311 61.035 1.00 34.25 163 GLN A C 1
ATOM 1346 O O . GLN A 1 163 ? -25.815 20.306 60.820 1.00 34.25 163 GLN A O 1
ATOM 1351 N N . ALA A 1 164 ? -27.857 21.147 60.416 1.00 45.28 164 ALA A N 1
ATOM 1352 C CA . ALA A 1 164 ? -27.475 22.377 59.712 1.00 45.28 164 ALA A CA 1
ATOM 1353 C C . ALA A 1 164 ? -27.104 23.471 60.765 1.00 45.28 164 ALA A C 1
ATOM 1355 O O . ALA A 1 164 ? -27.422 23.231 61.935 1.00 45.28 164 ALA A O 1
ATOM 1356 N N . PRO A 1 165 ? -26.533 24.669 60.443 1.00 53.25 165 PRO A N 1
ATOM 1357 C CA . PRO A 1 165 ? -27.024 25.531 59.357 1.00 53.25 165 PRO A CA 1
ATOM 1358 C C . PRO A 1 165 ? -26.046 26.515 58.639 1.00 53.25 165 PRO A C 1
ATOM 1360 O O . PRO A 1 165 ? -24.973 26.902 59.096 1.00 53.25 165 PRO A O 1
ATOM 1363 N N . GLU A 1 166 ? -26.522 26.969 57.474 1.00 45.88 166 GLU A N 1
ATOM 1364 C CA . GLU A 1 166 ? -26.438 28.339 56.919 1.00 45.88 166 GLU A CA 1
ATOM 1365 C C . GLU A 1 166 ? -25.173 28.915 56.256 1.00 45.88 166 GLU A C 1
ATOM 1367 O O . GLU A 1 166 ? -25.322 29.866 55.485 1.00 45.88 166 GLU A O 1
ATOM 1372 N N . LYS A 1 167 ? -23.961 28.366 56.399 1.00 44.19 167 LYS A N 1
ATOM 1373 C CA . LYS A 1 167 ? -22.801 28.926 55.651 1.00 44.19 167 LYS A CA 1
ATOM 1374 C C . LYS A 1 167 ? -22.658 28.451 54.199 1.00 44.19 167 LYS A C 1
ATOM 1376 O O . LYS A 1 167 ? -22.087 29.170 53.386 1.00 44.19 167 LYS A O 1
ATOM 1381 N N . LEU A 1 168 ? -23.234 27.303 53.844 1.00 44.22 168 LEU A N 1
ATOM 1382 C CA . LEU A 1 168 ? -23.045 26.664 52.529 1.00 44.22 168 LEU A CA 1
ATOM 1383 C C . LEU A 1 168 ? -23.964 27.179 51.407 1.00 44.22 168 LEU A C 1
ATOM 1385 O O . LEU A 1 168 ? -23.754 26.852 50.241 1.00 44.22 168 LEU A O 1
ATOM 1389 N N . ILE A 1 169 ? -24.970 27.999 51.722 1.00 46.47 169 ILE A N 1
ATOM 1390 C CA . ILE A 1 169 ? -25.906 28.516 50.707 1.00 46.47 169 ILE A CA 1
ATOM 1391 C C . ILE A 1 169 ? -25.316 29.739 49.982 1.00 46.47 169 ILE A C 1
ATOM 1393 O O . ILE A 1 169 ? -25.521 29.896 48.782 1.00 46.47 169 ILE A O 1
ATOM 1397 N N . LYS A 1 170 ? -24.486 30.549 50.654 1.00 46.72 170 LYS A N 1
ATOM 1398 C CA . LYS A 1 170 ? -23.891 31.755 50.047 1.00 46.72 170 LYS A CA 1
ATOM 1399 C C . LYS A 1 170 ? -22.740 31.463 49.075 1.00 46.72 170 LYS A C 1
ATOM 1401 O O . LYS A 1 170 ? -22.562 32.206 48.115 1.00 46.72 170 LYS A O 1
ATOM 1406 N N . GLU A 1 171 ? -21.993 30.371 49.259 1.00 46.59 171 GLU A N 1
ATOM 1407 C CA . GLU A 1 171 ? -20.926 29.981 48.316 1.00 46.59 171 GLU A CA 1
ATOM 1408 C C . GLU A 1 171 ? -21.475 29.370 47.016 1.00 46.59 171 GLU A C 1
ATOM 1410 O O . GLU A 1 171 ? -20.907 29.589 45.944 1.00 46.59 171 GLU A O 1
ATOM 1415 N N . ARG A 1 172 ? -22.634 28.693 47.067 1.00 44.84 172 ARG A N 1
ATOM 1416 C CA . ARG A 1 172 ? -23.317 28.176 45.866 1.00 44.84 172 ARG A CA 1
ATOM 1417 C C . ARG A 1 172 ? -23.822 29.288 44.941 1.00 44.84 172 ARG A C 1
ATOM 1419 O O . ARG A 1 172 ? -23.773 29.131 43.721 1.00 44.84 172 ARG A O 1
ATOM 1426 N N . GLU A 1 173 ? -24.256 30.421 45.490 1.00 49.31 173 GLU A N 1
ATOM 1427 C CA . GLU A 1 173 ? -24.689 31.572 44.685 1.00 49.31 173 GLU A CA 1
ATOM 1428 C C . GLU A 1 173 ? -23.509 32.315 44.037 1.00 49.31 173 GLU A C 1
ATOM 1430 O O . GLU A 1 173 ? -23.624 32.790 42.905 1.00 49.31 173 GLU A O 1
ATOM 1435 N N . PHE A 1 174 ? -22.345 32.345 44.697 1.00 49.34 174 PHE A N 1
ATOM 1436 C CA . PHE A 1 174 ? -21.144 33.002 44.174 1.00 49.34 174 PHE A CA 1
ATOM 1437 C C . PHE A 1 174 ? -20.558 32.275 42.951 1.00 49.34 174 PHE A C 1
ATOM 1439 O O . PHE A 1 174 ? -20.210 32.910 41.954 1.00 49.34 174 PHE A O 1
ATOM 1446 N N . ILE A 1 175 ? -20.519 30.938 42.978 1.00 49.34 175 ILE A N 1
ATOM 1447 C CA . ILE A 1 175 ? -19.977 30.124 41.875 1.00 49.34 175 ILE A CA 1
ATOM 1448 C C . ILE A 1 175 ? -20.916 30.143 40.653 1.00 49.34 175 ILE A C 1
ATOM 1450 O O . ILE A 1 175 ? -20.457 30.297 39.520 1.00 49.34 175 ILE A O 1
ATOM 1454 N N . SER A 1 176 ? -22.237 30.097 40.868 1.00 48.72 176 SER A N 1
ATOM 1455 C CA . SER A 1 176 ? -23.249 30.193 39.798 1.00 48.72 176 SER A CA 1
ATOM 1456 C C . SER A 1 176 ? -23.175 31.519 39.024 1.00 48.72 176 SER A C 1
ATOM 1458 O O . SER A 1 176 ? -23.356 31.557 37.803 1.00 48.72 176 SER A O 1
ATOM 1460 N N . HIS A 1 177 ? -22.842 32.618 39.709 1.00 44.34 177 HIS A N 1
ATOM 1461 C CA . HIS A 1 177 ? -22.709 33.931 39.078 1.00 44.34 177 HIS A CA 1
ATOM 1462 C C . HIS A 1 177 ? -21.391 34.096 38.294 1.00 44.34 177 HIS A C 1
ATOM 1464 O O . HIS A 1 177 ? -21.345 34.872 37.334 1.00 44.34 177 HIS A O 1
ATOM 1470 N N . PHE A 1 178 ? -20.322 33.380 38.660 1.00 41.41 178 PHE A N 1
ATOM 1471 C CA . PHE A 1 178 ? -19.039 33.443 37.949 1.00 41.41 178 PHE A CA 1
ATOM 1472 C C . PHE A 1 178 ? -19.099 32.691 36.609 1.00 41.41 178 PHE A C 1
ATOM 1474 O O . PHE A 1 178 ? -18.729 33.243 35.574 1.00 41.41 178 PHE A O 1
ATOM 1481 N N . VAL A 1 179 ? -19.697 31.494 36.596 1.00 45.69 179 VAL A N 1
ATOM 1482 C CA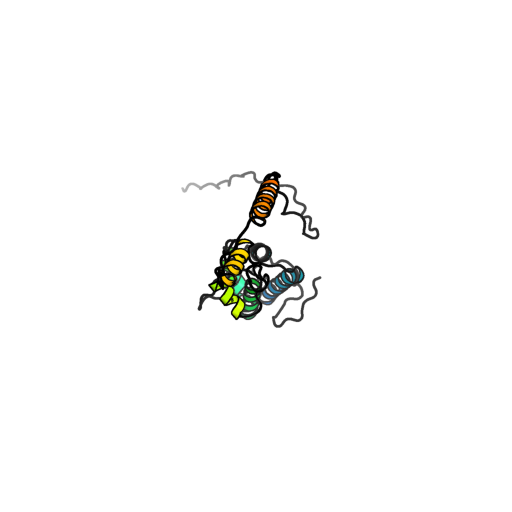 . VAL A 1 179 ? -19.847 30.655 35.388 1.00 45.69 179 VAL A CA 1
ATOM 1483 C C . VAL A 1 179 ? -20.750 31.306 34.329 1.00 45.69 179 VAL A C 1
ATOM 1485 O O . VAL A 1 179 ? -20.507 31.175 33.131 1.00 45.69 179 VAL A O 1
ATOM 1488 N N . LYS A 1 180 ? -21.757 32.092 34.733 1.00 46.81 180 LYS A N 1
ATOM 1489 C CA . LYS A 1 180 ? -22.603 32.839 33.782 1.00 46.81 180 LYS A CA 1
ATOM 1490 C C . LYS A 1 180 ? -21.894 34.019 33.106 1.00 46.81 180 LYS A C 1
ATOM 1492 O O . LYS A 1 180 ? -22.348 34.450 32.052 1.00 46.81 180 LYS A O 1
ATOM 1497 N N . LYS A 1 181 ? -20.804 34.547 33.678 1.00 44.47 181 LYS A N 1
ATOM 1498 C CA . LYS A 1 181 ? -20.116 35.744 33.156 1.00 44.47 181 LYS A CA 1
ATOM 1499 C C . LYS A 1 181 ? -19.068 35.441 32.079 1.00 44.47 181 LYS A C 1
ATOM 1501 O O . LYS A 1 181 ? -18.765 36.334 31.291 1.00 44.47 181 LYS A O 1
ATOM 1506 N N . GLU A 1 182 ? -18.534 34.220 32.014 1.00 42.03 182 GLU A N 1
ATOM 1507 C CA . GLU A 1 182 ? -17.554 33.837 30.981 1.00 42.03 182 GLU A CA 1
ATOM 1508 C C . GLU A 1 182 ? -18.193 33.361 29.668 1.00 42.03 182 GLU A C 1
ATOM 1510 O O . GLU A 1 182 ? -17.614 33.574 28.606 1.00 42.03 182 GLU A O 1
ATOM 1515 N N . ASN A 1 183 ? -19.432 32.858 29.697 1.00 43.31 183 ASN A N 1
ATOM 1516 C CA . ASN A 1 183 ? -20.159 32.393 28.503 1.00 43.31 183 ASN A CA 1
ATOM 1517 C C . ASN A 1 183 ? -20.710 33.513 27.594 1.00 43.31 183 ASN A C 1
ATOM 1519 O O . ASN A 1 183 ? -21.504 33.245 26.696 1.00 43.31 183 ASN A O 1
ATOM 1523 N N . GLN A 1 184 ? -20.310 34.770 27.811 1.00 44.31 184 GLN A N 1
ATOM 1524 C CA . GLN A 1 184 ? -20.812 35.925 27.055 1.00 44.31 184 GLN A CA 1
ATOM 1525 C C . GLN A 1 184 ? -19.715 36.751 26.371 1.00 44.31 184 GLN A C 1
ATOM 1527 O O . GLN A 1 184 ? -19.958 37.884 25.955 1.00 44.31 184 GLN A O 1
ATOM 1532 N N . LYS A 1 185 ? -18.504 36.198 26.222 1.00 40.50 185 LYS A N 1
ATOM 1533 C CA . LYS A 1 185 ? -17.498 36.754 25.310 1.00 40.50 185 LYS A CA 1
ATOM 1534 C C . LYS A 1 185 ? -17.586 36.039 23.964 1.00 40.50 185 LYS A C 1
ATOM 1536 O O . LYS A 1 185 ? -17.103 34.923 23.810 1.00 40.50 185 LYS A O 1
ATOM 1541 N N . ASN A 1 186 ? -18.242 36.721 23.027 1.00 36.97 186 ASN A N 1
ATOM 1542 C CA . ASN A 1 186 ? -18.311 36.405 21.604 1.00 36.97 186 ASN A CA 1
ATOM 1543 C C . ASN A 1 186 ? -16.938 35.986 21.057 1.00 36.97 186 ASN A C 1
ATOM 1545 O O . ASN A 1 186 ? -15.983 36.759 21.132 1.00 36.97 186 ASN A O 1
ATOM 1549 N N . PHE A 1 187 ? -16.869 34.791 20.476 1.00 37.06 187 PHE A N 1
ATOM 1550 C CA . PHE A 1 187 ? -15.879 34.466 19.458 1.00 37.06 187 PHE A CA 1
ATOM 1551 C C . PHE A 1 187 ? -16.575 34.604 18.107 1.00 37.06 187 PHE A C 1
ATOM 1553 O O . PHE A 1 187 ? -17.505 33.856 17.806 1.00 37.06 187 PHE A O 1
ATOM 1560 N N . ASP A 1 188 ? -16.150 35.593 17.327 1.00 37.81 188 ASP A N 1
ATOM 1561 C CA . ASP A 1 188 ? -16.573 35.733 15.938 1.00 37.81 188 ASP A CA 1
ATOM 1562 C C . ASP A 1 188 ? -16.090 34.514 15.127 1.00 37.81 188 ASP A C 1
ATOM 1564 O O . ASP A 1 188 ? -14.958 34.053 15.330 1.00 37.81 188 ASP A O 1
ATOM 1568 N N . PRO A 1 189 ? -16.904 33.970 14.205 1.00 36.62 189 PRO A N 1
ATOM 1569 C CA . PRO A 1 189 ? -16.477 32.875 13.349 1.00 36.62 189 PRO A CA 1
ATOM 1570 C C . PRO A 1 189 ? -15.426 33.379 12.352 1.00 36.62 189 PRO A C 1
ATOM 1572 O O . PRO A 1 189 ? -15.684 34.259 11.530 1.00 36.62 189 PRO A O 1
ATOM 1575 N N . VAL A 1 190 ? -14.223 32.810 12.431 1.00 36.97 190 VAL A N 1
ATOM 1576 C CA . VAL A 1 190 ? -13.161 33.002 11.435 1.00 36.97 190 VAL A CA 1
ATOM 1577 C C . VAL A 1 190 ? -13.604 32.329 10.128 1.00 36.97 190 VAL A C 1
ATOM 1579 O O . VAL A 1 190 ? -14.056 31.185 10.177 1.00 36.97 190 VAL A O 1
ATOM 1582 N N . PRO A 1 191 ? -13.502 32.994 8.963 1.00 34.44 191 PRO A N 1
ATOM 1583 C CA . PRO A 1 191 ? -13.936 32.409 7.702 1.00 34.44 191 PRO A CA 1
ATOM 1584 C C . PRO A 1 191 ? -13.059 31.215 7.297 1.00 34.44 191 PRO A C 1
ATOM 1586 O O . PRO A 1 191 ? -11.829 31.290 7.299 1.00 34.44 191 PRO A O 1
ATOM 1589 N N . GLU A 1 192 ? -13.722 30.124 6.906 1.00 41.12 192 GLU A N 1
ATOM 1590 C CA . GLU A 1 192 ? -13.150 28.998 6.168 1.00 41.12 192 GLU A CA 1
ATOM 1591 C C . GLU A 1 192 ? -12.538 29.503 4.856 1.00 41.12 192 GLU A C 1
ATOM 1593 O O . GLU A 1 192 ? -13.266 29.839 3.925 1.00 41.12 192 GLU A O 1
ATOM 1598 N N . ASN A 1 193 ? -11.208 29.624 4.811 1.00 42.62 193 ASN A N 1
ATOM 1599 C CA . ASN A 1 193 ? -10.352 29.442 3.628 1.00 42.62 193 ASN A CA 1
ATOM 1600 C C . ASN A 1 193 ? -8.931 29.941 3.928 1.00 42.62 193 ASN A C 1
ATOM 1602 O O . ASN A 1 193 ? -8.569 31.048 3.534 1.00 42.62 193 ASN A O 1
ATOM 1606 N N . SER A 1 194 ? -8.095 29.143 4.603 1.00 39.94 194 SER A N 1
ATOM 1607 C CA . SER A 1 194 ? -6.640 29.394 4.590 1.00 39.94 194 SER A CA 1
ATOM 1608 C C . SER A 1 194 ? -5.780 28.219 5.078 1.00 39.94 194 SER A C 1
ATOM 1610 O O . SER A 1 194 ? -4.865 28.432 5.876 1.00 39.94 194 SER A O 1
ATOM 1612 N N . TYR A 1 195 ? -6.036 26.972 4.664 1.00 35.53 195 TYR A N 1
ATOM 1613 C CA . TYR A 1 195 ? -5.145 25.878 5.087 1.00 35.53 195 TYR A CA 1
ATOM 1614 C C . TYR A 1 195 ? -4.885 24.781 4.053 1.00 35.53 195 TYR A C 1
ATOM 1616 O O . TYR A 1 195 ? -4.802 23.611 4.402 1.00 35.53 195 TYR A O 1
ATOM 1624 N N . CYS A 1 196 ? -4.666 25.148 2.789 1.00 38.25 196 CYS A N 1
ATOM 1625 C CA . CYS A 1 196 ? -4.118 24.219 1.795 1.00 38.25 196 CYS A CA 1
ATOM 1626 C C . CYS A 1 196 ? -3.197 24.940 0.800 1.00 38.25 196 CYS A C 1
ATOM 1628 O O . CYS A 1 196 ? -3.561 25.061 -0.359 1.00 38.25 196 CYS A O 1
ATOM 1630 N N . GLU A 1 197 ? -2.019 25.441 1.210 1.00 32.66 197 GLU A N 1
ATOM 1631 C CA . GLU A 1 197 ? -1.024 25.860 0.194 1.00 32.66 197 GLU A CA 1
ATOM 1632 C C . GLU A 1 197 ? 0.446 25.986 0.633 1.00 32.66 197 GLU A C 1
ATOM 1634 O O . GLU A 1 197 ? 1.256 26.578 -0.076 1.00 32.66 197 GLU A O 1
ATOM 1639 N N . SER A 1 198 ? 0.868 25.453 1.785 1.00 37.31 198 SER A N 1
ATOM 1640 C CA . SER A 1 198 ? 2.184 25.855 2.323 1.00 37.31 198 SER A CA 1
ATOM 1641 C C . SER A 1 198 ? 3.035 24.748 2.930 1.00 37.31 198 SER A C 1
ATOM 1643 O O . SER A 1 198 ? 3.663 25.001 3.949 1.00 37.31 198 SER A O 1
ATOM 1645 N N . ARG A 1 199 ? 3.119 23.553 2.318 1.00 34.91 199 ARG A N 1
ATOM 1646 C CA . ARG A 1 199 ? 4.220 22.587 2.570 1.00 34.91 199 ARG A CA 1
ATOM 1647 C C . ARG A 1 199 ? 4.546 21.702 1.353 1.00 34.91 199 ARG A C 1
ATOM 1649 O O . ARG A 1 199 ? 4.508 20.482 1.443 1.00 34.91 199 ARG A O 1
ATOM 1656 N N . ARG A 1 200 ? 4.933 22.303 0.223 1.00 42.59 200 ARG A N 1
ATOM 1657 C CA . ARG A 1 200 ? 5.803 21.635 -0.768 1.00 42.59 200 ARG A CA 1
ATOM 1658 C C . ARG A 1 200 ? 7.159 22.354 -0.782 1.00 42.59 200 ARG A C 1
ATOM 1660 O O . ARG A 1 200 ? 7.176 23.572 -0.959 1.00 42.59 200 ARG A O 1
ATOM 1667 N N . PRO A 1 201 ? 8.301 21.663 -0.628 1.00 34.38 201 PRO A N 1
ATOM 1668 C CA . PRO A 1 201 ? 9.573 22.163 -1.138 1.00 34.38 201 PRO A CA 1
ATOM 1669 C C . PRO A 1 201 ? 9.429 22.346 -2.656 1.00 34.38 201 PRO A C 1
ATOM 1671 O O . PRO A 1 201 ? 8.981 21.438 -3.352 1.00 34.38 201 PRO A O 1
ATOM 1674 N N . GLY A 1 202 ? 9.716 23.558 -3.132 1.00 35.12 202 GLY A N 1
ATOM 1675 C CA . GLY A 1 202 ? 9.289 24.066 -4.432 1.00 35.12 202 GLY A CA 1
ATOM 1676 C C . GLY A 1 202 ? 9.570 23.163 -5.633 1.00 35.12 202 GLY A C 1
ATOM 1677 O O . GLY A 1 202 ? 10.718 22.880 -5.958 1.00 35.12 202 GLY A O 1
ATOM 1678 N N . TRP A 1 203 ? 8.501 22.857 -6.367 1.00 35.81 203 TRP A N 1
ATOM 1679 C CA . TRP A 1 203 ? 8.554 22.550 -7.790 1.00 35.81 203 TRP A CA 1
ATOM 1680 C C . TRP A 1 203 ? 7.569 23.470 -8.504 1.00 35.81 203 TRP A C 1
ATOM 1682 O O . TRP A 1 203 ? 6.353 23.351 -8.379 1.00 35.81 203 TRP A O 1
ATOM 1692 N N . ARG A 1 204 ? 8.131 24.456 -9.204 1.00 29.97 204 ARG A N 1
ATOM 1693 C CA . ARG A 1 204 ? 7.417 25.385 -10.074 1.00 29.97 204 ARG A CA 1
ATOM 1694 C C . ARG A 1 204 ? 7.302 24.714 -11.443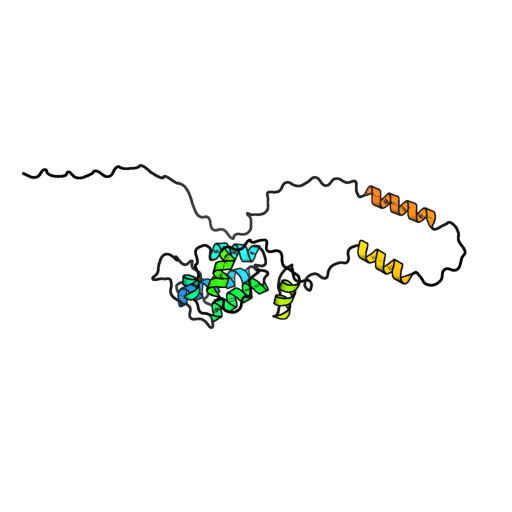 1.00 29.97 204 ARG A C 1
ATOM 1696 O O . ARG A 1 204 ? 8.264 24.721 -12.203 1.00 29.97 204 ARG A O 1
ATOM 1703 N N . LEU A 1 205 ? 6.140 24.142 -11.750 1.00 33.09 205 LEU A N 1
ATOM 1704 C CA . LEU A 1 205 ? 5.758 23.874 -13.135 1.00 33.09 205 LEU A CA 1
ATOM 1705 C C . LEU A 1 205 ? 5.400 25.215 -13.778 1.00 33.09 205 LEU A C 1
ATOM 1707 O O . LEU A 1 205 ? 4.460 25.900 -13.378 1.00 33.09 205 LEU A O 1
ATOM 1711 N N . SER A 1 206 ? 6.203 25.624 -14.750 1.00 33.44 206 SER A N 1
ATOM 1712 C CA . SER A 1 206 ? 5.875 26.695 -15.680 1.00 33.44 206 SER A CA 1
ATOM 1713 C C . SER A 1 206 ? 4.715 26.247 -16.567 1.00 33.44 206 SER A C 1
ATOM 1715 O O . SER A 1 206 ? 4.920 25.440 -17.467 1.00 33.44 206 SER A O 1
ATOM 1717 N N . ASN A 1 207 ? 3.525 26.798 -16.334 1.00 30.59 207 ASN A N 1
ATOM 1718 C CA . ASN A 1 207 ? 2.400 26.715 -17.260 1.00 30.59 207 ASN A CA 1
ATOM 1719 C C . ASN A 1 207 ? 1.956 28.124 -17.661 1.00 30.59 207 ASN A C 1
ATOM 1721 O O . ASN A 1 207 ? 1.378 28.843 -16.855 1.00 30.59 207 ASN A O 1
ATOM 1725 N N . GLN A 1 208 ? 2.198 28.475 -18.921 1.00 32.84 208 GLN A N 1
ATOM 1726 C CA . GLN A 1 208 ? 1.378 29.340 -19.778 1.00 32.84 208 GLN A CA 1
ATOM 1727 C C . GLN A 1 208 ? 1.675 28.856 -21.211 1.00 32.84 208 GLN A C 1
ATOM 1729 O O . GLN A 1 208 ? 2.834 28.652 -21.547 1.00 32.84 208 GLN A O 1
ATOM 1734 N N . SER A 1 209 ? 0.734 28.607 -22.114 1.00 29.92 209 SER A N 1
ATOM 1735 C CA . SER A 1 209 ? -0.681 28.946 -22.159 1.00 29.92 209 SER A CA 1
ATOM 1736 C C . SER A 1 209 ? -1.363 28.042 -23.188 1.00 29.92 209 SER A C 1
ATOM 1738 O O . SER A 1 209 ? -0.803 27.744 -24.241 1.00 29.92 209 SER A O 1
ATOM 1740 N N . SER A 1 210 ? -2.600 27.665 -22.890 1.00 31.84 210 SER A N 1
ATOM 1741 C CA . SER A 1 210 ? -3.547 27.010 -23.783 1.00 31.84 210 SER A CA 1
ATOM 1742 C C . SER A 1 210 ? -3.754 27.766 -25.100 1.00 31.84 210 SER A C 1
ATOM 1744 O O . SER A 1 210 ? -4.021 28.966 -25.086 1.00 31.84 210 SER A O 1
ATOM 1746 N N . GLN A 1 211 ? -3.781 27.028 -26.212 1.00 31.11 211 GLN A N 1
ATOM 1747 C CA . GLN A 1 211 ? -4.748 27.229 -27.295 1.00 31.11 211 GLN A CA 1
ATOM 1748 C C . GLN A 1 211 ? -5.224 25.856 -27.808 1.00 31.11 211 GLN A C 1
ATOM 1750 O O . GLN A 1 211 ? -4.434 25.031 -28.252 1.00 31.11 211 GLN A O 1
ATOM 1755 N N . LYS A 1 212 ? -6.536 25.618 -27.747 1.00 36.41 212 LYS A N 1
ATOM 1756 C CA . LYS A 1 212 ? -7.296 24.620 -28.527 1.00 36.41 212 LYS A CA 1
ATOM 1757 C C . LYS A 1 212 ? -8.415 25.396 -29.250 1.00 36.41 212 LYS A C 1
ATOM 1759 O O . LYS A 1 212 ? -8.828 26.429 -28.727 1.00 36.41 212 LYS A O 1
ATOM 1764 N N . PRO A 1 213 ? -9.061 24.858 -30.297 1.00 39.03 213 PRO A N 1
ATOM 1765 C CA . PRO A 1 213 ? -8.524 24.339 -31.555 1.00 39.03 213 PRO A CA 1
ATOM 1766 C C . PRO A 1 213 ? -9.168 25.072 -32.764 1.00 39.03 213 PRO A C 1
ATOM 1768 O O . PRO A 1 213 ? -10.227 25.685 -32.636 1.00 39.03 213 PRO A O 1
ATOM 1771 N N . LYS A 1 214 ? -8.592 24.973 -33.969 1.00 32.66 214 LYS A N 1
ATOM 1772 C CA . LYS A 1 214 ? -9.339 25.228 -35.216 1.00 32.66 214 LYS A CA 1
ATOM 1773 C C . LYS A 1 214 ? -9.649 23.890 -35.876 1.00 32.66 214 LYS A C 1
ATOM 1775 O O . LYS A 1 214 ? -8.744 23.118 -36.166 1.00 32.66 214 LYS A O 1
ATOM 1780 N N . PHE A 1 215 ? -10.938 23.627 -36.051 1.00 36.97 215 PHE A N 1
ATOM 1781 C CA . PHE A 1 215 ? -11.459 22.556 -36.890 1.00 36.97 215 PHE A CA 1
ATOM 1782 C C . PHE A 1 215 ? -11.050 22.814 -38.347 1.00 36.97 215 PHE A C 1
ATOM 1784 O O . PHE A 1 215 ? -11.437 23.835 -38.914 1.00 36.97 215 PHE A O 1
ATOM 1791 N N . GLU A 1 216 ? -10.315 21.883 -38.950 1.00 37.16 216 GLU A N 1
ATOM 1792 C CA . GLU A 1 216 ? -10.206 21.755 -40.403 1.00 37.16 216 GLU A CA 1
ATOM 1793 C C . GLU A 1 216 ? -11.018 20.537 -40.857 1.00 37.16 216 GLU A C 1
ATOM 1795 O O . GLU A 1 216 ? -10.915 19.442 -40.304 1.00 37.16 216 GLU A O 1
ATOM 1800 N N . ASN A 1 217 ? -11.884 20.783 -41.839 1.00 42.34 217 ASN A N 1
ATOM 1801 C CA . ASN A 1 217 ? -12.744 19.810 -42.505 1.00 42.34 217 ASN A CA 1
ATOM 1802 C C . ASN A 1 217 ? -11.919 18.712 -43.198 1.00 42.34 217 ASN A C 1
ATOM 1804 O O . ASN A 1 217 ? -10.998 19.047 -43.945 1.00 42.34 217 ASN A O 1
ATOM 1808 N N . PRO A 1 218 ? -12.305 17.429 -43.105 1.00 47.25 218 PRO A N 1
ATOM 1809 C CA . PRO A 1 218 ? -11.803 16.428 -44.031 1.00 47.25 218 PRO A CA 1
ATOM 1810 C C . PRO A 1 218 ? -12.466 16.612 -45.404 1.00 47.25 218 PRO A C 1
ATOM 1812 O O . PRO A 1 218 ? -13.675 16.437 -45.565 1.00 47.25 218 PRO A O 1
ATOM 1815 N N . GLN A 1 219 ? -11.659 16.965 -46.407 1.00 45.31 219 GLN A N 1
ATOM 1816 C CA . GLN A 1 219 ? -12.029 16.856 -47.816 1.00 45.31 219 GLN A CA 1
ATOM 1817 C C . GLN A 1 219 ? -12.281 15.383 -48.169 1.00 45.31 219 GLN A C 1
ATOM 1819 O O . GLN A 1 219 ? -11.399 14.533 -48.064 1.00 45.31 219 GLN A O 1
ATOM 1824 N N . THR A 1 220 ? -13.501 15.092 -48.607 1.00 49.50 220 THR A N 1
ATOM 1825 C CA . THR A 1 220 ? -13.884 13.873 -49.327 1.00 49.50 220 THR A CA 1
ATOM 1826 C C . THR A 1 220 ? -13.212 13.821 -50.702 1.00 49.50 220 THR A C 1
ATOM 1828 O O . THR A 1 220 ? -13.369 14.780 -51.457 1.00 49.50 220 THR A O 1
ATOM 1831 N N . PRO A 1 221 ? -12.549 12.717 -51.094 1.00 55.34 221 PRO A N 1
ATOM 1832 C CA . PRO A 1 221 ? -12.227 12.471 -52.491 1.00 55.34 221 PRO A CA 1
ATOM 1833 C C . PRO A 1 221 ? -13.392 11.792 -53.232 1.00 55.34 221 PRO A C 1
ATOM 1835 O O . PRO A 1 221 ? -14.038 10.868 -52.733 1.00 55.34 221 PRO A O 1
ATOM 1838 N N . ASP A 1 222 ? -13.624 12.301 -54.439 1.00 51.91 222 ASP A N 1
ATOM 1839 C CA . ASP A 1 222 ? -14.683 11.989 -55.394 1.00 51.91 222 ASP A CA 1
ATOM 1840 C C . ASP A 1 222 ? -14.904 10.502 -55.706 1.00 51.91 222 ASP A C 1
ATOM 1842 O O . ASP A 1 222 ? -13.985 9.738 -56.015 1.00 51.91 222 ASP A O 1
ATOM 1846 N N . ARG A 1 223 ? -16.188 10.124 -55.766 1.00 53.75 223 ARG A N 1
ATOM 1847 C CA . ARG A 1 223 ? -16.654 8.931 -56.480 1.00 53.75 223 ARG A CA 1
ATOM 1848 C C . ARG A 1 223 ? -16.584 9.193 -57.987 1.00 53.75 223 ARG A C 1
ATOM 1850 O O . ARG A 1 223 ? -17.293 10.055 -58.497 1.00 53.75 223 ARG A O 1
ATOM 1857 N N . LYS A 1 224 ? -15.789 8.400 -58.710 1.00 60.47 224 LYS A N 1
ATOM 1858 C CA . LYS A 1 224 ? -15.886 8.286 -60.175 1.00 60.47 224 LYS A CA 1
ATOM 1859 C C . LYS A 1 224 ? -17.242 7.677 -60.566 1.00 60.47 224 LYS A C 1
ATOM 1861 O O . LYS A 1 224 ? -17.630 6.679 -59.953 1.00 60.47 224 LYS A O 1
ATOM 1866 N N . PRO A 1 225 ? -17.935 8.193 -61.594 1.00 61.03 225 PRO A N 1
ATOM 1867 C CA . PRO A 1 225 ? -19.050 7.485 -62.193 1.00 61.03 225 PRO A CA 1
ATOM 1868 C C . PRO A 1 225 ? -18.535 6.353 -63.090 1.00 61.03 225 PRO A C 1
ATOM 1870 O O . PRO A 1 225 ? -17.625 6.527 -63.899 1.00 61.03 225 PRO A O 1
ATOM 1873 N N . THR A 1 226 ? -19.140 5.188 -62.906 1.00 57.72 226 THR A N 1
ATOM 1874 C CA . THR A 1 226 ? -19.157 4.060 -63.836 1.00 57.72 226 THR A CA 1
ATOM 1875 C C . THR A 1 226 ? -19.769 4.470 -65.173 1.00 57.72 226 THR A C 1
ATOM 1877 O O . THR A 1 226 ? -20.886 4.987 -65.193 1.00 57.72 226 THR A O 1
ATOM 1880 N N . ASN A 1 227 ? -19.057 4.171 -66.258 1.00 59.12 227 ASN A N 1
ATOM 1881 C CA . ASN A 1 227 ? -19.598 3.787 -67.560 1.00 59.12 227 ASN A CA 1
ATOM 1882 C C . ASN A 1 227 ? -18.642 2.766 -68.176 1.00 59.12 227 ASN A C 1
ATOM 1884 O O . ASN A 1 227 ? -17.415 2.992 -68.056 1.00 59.12 227 ASN A O 1
#

Sequence (227 aa):
MANVPNSNYVLNPALYGKDIDINNSEILTKPNINGYIIWVMKIWKDSEYRNEALIEAFQEDFAEWTTEIFDVADKLLLRDLRDHLRKNGVFIECKPGIKYAKQLENILKQDVNHNWTEQEIEYVSNRGIFNSRFNPKMYPRQNSPEEIIGIQESQCIGEIHPQAPEKLIKEREFISHFVKKENQKNFDPVPENSYCESRRPGWRLSNQSSQKPKFENPQTPDRKPTN

Foldseek 3Di:
DDDQDPDPFQADPVQQPHADDPVDPVQLAQRNLLRLLVNLLVVCVVVVDAQLRLLVSLLVNCVPPALVSVVNYDQVSLVVSVLSHQLRHQDFDDDPPDRSSHSSRVSNVDDSDDDDDPVSLVVNVVVDHRNYPPNCVVPVPPDDPVNVVVVVVVPPPDDDDDDDDDPPVVVVVVVVVVVVVVVPDDDDDDDPDDPPDPDDPDDDDDDDDDDDDDDDDDDDDDDDDDD

Secondary structure (DSSP, 8-state):
-PPPPP-SS---TTTTTS---TT-TTT--HHHHHHHHHHHHHHHHHTT--THHHHHHHHHHTTT--HHHHHTS-HHHHHHHHHHHHHTT------TT--HHHHHHHHHTS-S-----HHHHHHHHTTS---STT-TTTS-----HHHHHHHHHHT--S-------SSHHHHHHHHHHHHHHHTTS--PPPPS---SS---------------------PPPPPPPP-

pLDDT: mean 73.36, std 24.73, range [29.92, 98.12]